Protein AF-A0A2E6XVX1-F1 (afdb_monomer_lite)

Secondary structure (DSSP, 8-state):
--SHHHHHHHHHHHHHHHHHTT-S-HHHHHHHHHHHHIIIIITT--HHHHHHHHHHHHHHHHHHHHHHHHHHHHHHHHHHHHHHHS--TTS-HHHHHHHHTT--HHHHHHHHHHHHHHHHHHHHHHHHHHHHHHHTTS-HHHHHHHHHHHHHHHHHHHHH-HHHHHHHHHHHHHHHHHHHHHHHHHHHHHHHHH-SS--HHHHHHHHHHHHHHHHHHHHHHHHHHHHHHHHHHHHHHHHHHHHHHHHHHHHHHS-HHHHTT---SSSSS-S---HHHHT-

Sequence (280 aa):
MSCFSKKCFIIFLCMSFAVVANNSNYENIIDQHAEQWTTTYIANAPNHETQTIIDLLLLSYQIVETSCAMIVAKFTIQEEIFKIYTPSFIDSWHENLQINQNDTRKLEQSICAIKDAQHKLQTIYAKFQKLLPFIIKINPQPTQTIISDLKDCLIAWGKEQQIVTEQLFAVQSEFSQVIANIAEIKPLFETITQSPELKHTYLKETASFFAKTYKNIDIVIDHFTKTRIEGVLKIQEFFKEFFKRYYLMIYNTSKNDQIDRLTILATSDQKPPLPGAFFA

Radius of gyration: 26.6 Å; chains: 1; bounding box: 57×53×85 Å

Foldseek 3Di:
DPPVVVVVVVVVVVVLVVVLVPDPALLVLLLVLLLCLCVVEVLPDDLLLLQLVLQVLLLVLLLLLLVLQLVLLVLQLVLVVCCLVCVQPPDDPVSSVCSVVVVCVSVVVSVVSNVVSVVSVVLSVVLVVVSVVSCVVHDCVSVVSLVVSLVSSVVSLVVVVVVLVVLVVVLVVLVVVLVVLVVVLVVLVVCCVPDPDRDPVSVVVSVVSVSVSSVSVSVSSVSVSVSVSVVSVSVSVSSLSSSLSSLVSSCVSPDVVSQQPQQHSSDPVRHDDDSVVSSD

pLDDT: mean 80.31, std 14.63, range [36.94, 95.75]

Structure (mmCIF, N/CA/C/O backbone):
data_AF-A0A2E6XVX1-F1
#
_entry.id   AF-A0A2E6XVX1-F1
#
loop_
_atom_site.group_PDB
_atom_site.id
_atom_site.type_symbol
_atom_site.label_atom_id
_atom_site.label_alt_id
_atom_site.label_comp_id
_atom_site.label_asym_id
_atom_site.label_entity_id
_atom_site.label_seq_id
_atom_site.pdbx_PDB_ins_code
_atom_site.Cartn_x
_atom_site.Cartn_y
_atom_site.Cartn_z
_atom_site.occupancy
_atom_site.B_iso_or_equiv
_atom_site.auth_seq_id
_atom_site.auth_comp_id
_atom_site.auth_asym_id
_atom_site.auth_atom_id
_atom_site.pdbx_PDB_model_num
ATOM 1 N N . MET A 1 1 ? 27.634 33.244 4.904 1.00 41.34 1 MET A N 1
ATOM 2 C CA . MET A 1 1 ? 26.982 32.467 3.820 1.00 41.34 1 MET A CA 1
ATOM 3 C C . MET A 1 1 ? 25.718 31.720 4.304 1.00 41.34 1 MET A C 1
ATOM 5 O O . MET A 1 1 ? 25.569 30.545 4.016 1.00 41.34 1 MET A O 1
ATOM 9 N N . SER A 1 2 ? 24.775 32.351 5.027 1.00 44.56 2 SER A N 1
ATOM 10 C CA . SER A 1 2 ? 23.670 31.598 5.680 1.00 44.56 2 SER A CA 1
ATOM 11 C C . SER A 1 2 ? 22.259 32.197 5.575 1.00 44.56 2 SER A C 1
ATOM 13 O O . SER A 1 2 ? 21.322 31.625 6.124 1.00 44.56 2 SER A O 1
ATOM 15 N N . CYS A 1 3 ? 22.062 33.302 4.849 1.00 38.94 3 CYS A N 1
ATOM 16 C CA . CYS A 1 3 ? 20.728 33.903 4.685 1.00 38.94 3 CYS A CA 1
ATOM 17 C C . CYS A 1 3 ? 20.181 33.788 3.248 1.00 38.94 3 CYS A C 1
ATOM 19 O O . CYS A 1 3 ? 18.969 33.769 3.043 1.00 38.94 3 CYS A O 1
ATOM 21 N N . PHE A 1 4 ? 21.065 33.631 2.254 1.00 36.94 4 PHE A N 1
ATOM 22 C CA . PHE A 1 4 ? 20.679 33.514 0.845 1.00 36.94 4 PHE A CA 1
ATOM 23 C C . PHE A 1 4 ? 20.076 32.133 0.523 1.00 36.94 4 PHE A C 1
ATOM 25 O O . PHE A 1 4 ? 19.066 32.066 -0.165 1.00 36.94 4 PHE A O 1
ATOM 32 N N . SER A 1 5 ? 20.581 31.036 1.114 1.00 49.09 5 SER A N 1
ATOM 33 C CA . SER A 1 5 ? 20.047 29.690 0.827 1.00 49.09 5 SER A CA 1
ATOM 34 C C . SER A 1 5 ? 18.657 29.436 1.423 1.00 49.09 5 SER A C 1
ATOM 36 O O . SER A 1 5 ? 17.851 28.769 0.789 1.00 49.09 5 SER A O 1
ATOM 38 N N . LYS A 1 6 ? 18.323 30.017 2.587 1.00 39.19 6 LYS A N 1
ATOM 39 C CA . LYS A 1 6 ? 16.983 29.882 3.193 1.00 39.19 6 LYS A CA 1
ATOM 40 C C . LYS A 1 6 ? 15.913 30.639 2.409 1.00 39.19 6 LYS A C 1
ATOM 42 O O . LYS A 1 6 ? 14.826 30.112 2.209 1.00 39.19 6 LYS A O 1
ATOM 47 N N . LYS A 1 7 ? 16.223 31.849 1.928 1.00 41.16 7 LYS A N 1
ATOM 48 C CA . LYS A 1 7 ? 15.301 32.616 1.077 1.00 41.16 7 LYS A CA 1
ATOM 49 C C . LYS A 1 7 ? 15.149 31.967 -0.298 1.00 41.16 7 LYS A C 1
ATOM 51 O O . LYS A 1 7 ? 14.023 31.846 -0.755 1.00 41.16 7 LYS A O 1
ATOM 56 N N . CYS A 1 8 ? 16.228 31.460 -0.900 1.00 44.81 8 CYS A N 1
ATOM 57 C CA . CYS A 1 8 ? 16.139 30.671 -2.132 1.00 44.81 8 CYS A CA 1
ATOM 58 C C . CYS A 1 8 ? 15.353 29.368 -1.943 1.00 44.81 8 CYS A C 1
ATOM 60 O O . CYS A 1 8 ? 14.615 29.000 -2.841 1.00 44.81 8 CYS A O 1
ATOM 62 N N . PHE A 1 9 ? 15.448 28.703 -0.787 1.00 43.88 9 PHE A N 1
ATOM 63 C CA . PHE A 1 9 ? 14.673 27.494 -0.487 1.00 43.88 9 PHE A CA 1
ATOM 64 C C . PHE A 1 9 ? 13.183 27.786 -0.279 1.00 43.88 9 PHE A C 1
ATOM 66 O O . PHE A 1 9 ? 12.349 27.049 -0.787 1.00 43.88 9 PHE A O 1
ATOM 73 N N . ILE A 1 10 ? 12.838 28.882 0.407 1.00 49.59 10 ILE A N 1
ATOM 74 C CA . ILE A 1 10 ? 11.444 29.329 0.558 1.00 49.59 10 ILE A CA 1
ATOM 75 C C . ILE A 1 10 ? 10.883 29.791 -0.788 1.00 49.59 10 ILE A C 1
ATOM 77 O O . ILE A 1 10 ? 9.766 29.432 -1.120 1.00 49.59 10 ILE A O 1
ATOM 81 N N . ILE A 1 11 ? 11.655 30.526 -1.592 1.00 47.69 11 ILE A N 1
ATOM 82 C CA . ILE A 1 11 ? 11.249 30.931 -2.944 1.00 47.69 11 ILE A CA 1
ATOM 83 C C . ILE A 1 11 ? 11.115 29.705 -3.856 1.00 47.69 11 ILE A C 1
ATOM 85 O O . ILE A 1 11 ? 10.158 29.640 -4.614 1.00 47.69 11 ILE A O 1
ATOM 89 N N . PHE A 1 12 ? 12.011 28.718 -3.755 1.00 48.06 12 PHE A N 1
ATOM 90 C CA . PHE A 1 12 ? 11.902 27.447 -4.471 1.00 48.06 12 PHE A CA 1
ATOM 91 C C . PHE A 1 12 ? 10.633 26.707 -4.053 1.00 48.06 12 PHE A C 1
ATOM 93 O O . PHE A 1 12 ? 9.822 26.442 -4.923 1.00 48.06 12 PHE A O 1
ATOM 100 N N . LEU A 1 13 ? 10.387 26.503 -2.751 1.00 43.66 13 LEU A N 1
ATOM 101 C CA . LEU A 1 13 ? 9.138 25.933 -2.229 1.00 43.66 13 LEU A CA 1
ATOM 102 C C . LEU A 1 13 ? 7.916 26.704 -2.731 1.00 43.66 13 LEU A C 1
ATOM 104 O O . LEU A 1 13 ? 6.999 26.092 -3.257 1.00 43.66 13 LEU A O 1
ATOM 108 N N . CYS A 1 14 ? 7.896 28.033 -2.619 1.00 44.53 14 CYS A N 1
ATOM 109 C CA . CYS A 1 14 ? 6.791 28.870 -3.083 1.00 44.53 14 CYS A CA 1
ATOM 110 C C . CYS A 1 14 ? 6.590 28.789 -4.604 1.00 44.53 14 CYS A C 1
ATOM 112 O O . CYS A 1 14 ? 5.446 28.789 -5.047 1.00 44.53 14 CYS A O 1
ATOM 114 N N . MET A 1 15 ? 7.658 28.673 -5.400 1.00 40.06 15 MET A N 1
ATOM 115 C CA . MET A 1 15 ? 7.560 28.451 -6.846 1.00 40.06 15 MET A CA 1
ATOM 116 C C . MET A 1 15 ? 7.103 27.023 -7.173 1.00 40.06 15 MET A C 1
ATOM 118 O O . MET A 1 15 ? 6.262 26.864 -8.050 1.00 40.06 15 MET A O 1
ATOM 122 N N . SER A 1 16 ? 7.538 26.002 -6.426 1.00 42.66 16 SER A N 1
ATOM 123 C CA . SER A 1 16 ? 6.994 24.639 -6.514 1.00 42.66 16 SER A CA 1
ATOM 124 C C . SER A 1 16 ? 5.500 24.630 -6.175 1.00 42.66 16 SER A C 1
ATOM 126 O O . SER A 1 16 ? 4.707 24.005 -6.868 1.00 42.66 16 SER A O 1
ATOM 128 N N . PHE A 1 17 ? 5.087 25.379 -5.147 1.00 43.69 17 PHE A N 1
ATOM 129 C CA . PHE A 1 17 ? 3.684 25.535 -4.765 1.00 43.69 17 PHE A CA 1
ATOM 130 C C . PHE A 1 17 ? 2.870 26.290 -5.822 1.00 43.69 17 PHE A C 1
ATOM 132 O O . PHE A 1 17 ? 1.728 25.908 -6.057 1.00 43.69 17 PHE A O 1
ATOM 139 N N . ALA A 1 18 ? 3.441 27.310 -6.471 1.00 43.56 18 ALA A N 1
ATOM 140 C CA . ALA A 1 18 ? 2.775 28.094 -7.511 1.00 43.56 18 ALA A CA 1
ATOM 141 C C . ALA A 1 18 ? 2.636 27.334 -8.842 1.00 43.56 18 ALA A C 1
ATOM 143 O O . ALA A 1 18 ? 1.610 27.460 -9.502 1.00 43.56 18 ALA A O 1
ATOM 144 N N . VAL A 1 19 ? 3.622 26.509 -9.214 1.00 45.16 19 VAL A N 1
ATOM 145 C CA . VAL A 1 19 ? 3.542 25.640 -10.404 1.00 45.16 19 VAL A CA 1
ATOM 146 C C . VAL A 1 19 ? 2.533 24.506 -10.183 1.00 45.16 19 VAL A C 1
ATOM 148 O O . VAL A 1 19 ? 1.740 24.212 -11.072 1.00 45.16 19 VAL A O 1
ATOM 151 N N . VAL A 1 20 ? 2.478 23.934 -8.973 1.00 47.31 20 VAL A N 1
ATOM 152 C CA . VAL A 1 20 ? 1.501 22.885 -8.615 1.00 47.31 20 VAL A CA 1
ATOM 153 C C . VAL A 1 20 ? 0.076 23.439 -8.454 1.00 47.31 20 VAL A C 1
ATOM 155 O O . VAL A 1 20 ? -0.883 22.700 -8.634 1.00 47.31 20 VAL A O 1
ATOM 158 N N . ALA A 1 21 ? -0.100 24.732 -8.160 1.00 45.62 21 ALA A N 1
ATOM 159 C CA . ALA A 1 21 ? -1.423 25.351 -8.004 1.00 45.62 21 ALA A CA 1
ATOM 160 C C . ALA A 1 21 ? -2.232 25.469 -9.313 1.00 45.62 21 ALA A C 1
ATOM 162 O O . ALA A 1 21 ? -3.416 25.789 -9.255 1.00 45.62 21 ALA A O 1
ATOM 163 N N . ASN A 1 22 ? -1.615 25.214 -10.474 1.00 46.75 22 ASN A N 1
ATOM 164 C CA . ASN A 1 22 ? -2.260 25.341 -11.784 1.00 46.75 22 ASN A CA 1
ATOM 165 C C . ASN A 1 22 ? -2.670 24.003 -12.428 1.00 46.75 22 ASN A C 1
ATOM 167 O O . ASN A 1 22 ? -3.235 24.017 -13.519 1.00 46.75 22 ASN A O 1
ATOM 171 N N . ASN A 1 23 ? -2.421 22.866 -11.769 1.00 48.72 23 ASN A N 1
ATOM 172 C CA . ASN A 1 23 ? -2.832 21.544 -12.245 1.00 48.72 23 ASN A CA 1
ATOM 173 C C . ASN A 1 23 ? -3.908 20.978 -11.309 1.00 48.72 23 ASN A C 1
ATOM 175 O O . ASN A 1 23 ? -3.676 20.817 -10.117 1.00 48.72 23 ASN A O 1
ATOM 179 N N . SER A 1 24 ? -5.098 20.706 -11.846 1.00 56.47 24 SER A N 1
ATOM 180 C CA . SER A 1 24 ? -6.298 20.353 -11.072 1.00 56.47 24 SER A CA 1
ATOM 181 C C . SER A 1 24 ? -6.493 18.853 -10.800 1.00 56.47 24 SER A C 1
ATOM 183 O O . SER A 1 24 ? -7.534 18.478 -10.274 1.00 56.47 24 SER A O 1
ATOM 185 N N . ASN A 1 25 ? -5.535 17.995 -11.164 1.00 74.19 25 ASN A N 1
ATOM 186 C CA . ASN A 1 25 ? -5.563 16.561 -10.853 1.00 74.19 25 ASN A CA 1
ATOM 187 C C . ASN A 1 25 ? -4.126 16.010 -10.839 1.00 74.19 25 ASN A C 1
ATOM 189 O O . ASN A 1 25 ? -3.400 16.174 -11.829 1.00 74.19 25 ASN A O 1
ATOM 193 N N . TYR A 1 26 ? -3.721 15.341 -9.753 1.00 80.38 26 TYR A N 1
ATOM 194 C CA . TYR A 1 26 ? -2.416 14.673 -9.641 1.00 80.38 26 TYR A CA 1
ATOM 195 C C . TYR A 1 26 ? -2.140 13.688 -10.791 1.00 80.38 26 TYR A C 1
ATOM 197 O O . TYR A 1 26 ? -0.992 13.542 -11.201 1.00 80.38 26 TYR A O 1
ATOM 205 N N . GLU A 1 27 ? -3.167 13.063 -11.368 1.00 83.31 27 GLU A N 1
ATOM 206 C CA . GLU A 1 27 ? -3.036 12.167 -12.522 1.00 83.31 27 GLU A CA 1
ATOM 207 C C . GLU A 1 27 ? -2.497 12.880 -13.767 1.00 83.31 27 GLU A C 1
ATOM 209 O O . GLU A 1 27 ? -1.629 12.346 -14.456 1.00 83.31 27 GLU A O 1
ATOM 214 N N . ASN A 1 28 ? -2.949 14.112 -14.023 1.00 83.44 28 ASN A N 1
ATOM 215 C CA . ASN A 1 28 ? -2.457 14.915 -15.145 1.00 83.44 28 ASN A CA 1
ATOM 216 C C . ASN A 1 28 ? -0.985 15.302 -14.943 1.00 83.44 28 ASN A C 1
ATOM 218 O O . ASN A 1 28 ? -0.229 15.393 -15.908 1.00 83.44 28 ASN A O 1
ATOM 222 N N . ILE A 1 29 ? -0.576 15.522 -13.689 1.00 83.50 29 ILE A N 1
ATOM 223 C CA . ILE A 1 29 ? 0.825 15.790 -13.337 1.00 83.50 29 ILE A CA 1
ATOM 224 C C . ILE A 1 29 ? 1.669 14.543 -13.610 1.00 83.50 29 ILE A C 1
ATOM 226 O O . ILE A 1 29 ? 2.724 14.651 -14.234 1.00 83.50 29 ILE A O 1
ATOM 230 N N . ILE A 1 30 ? 1.182 13.366 -13.199 1.00 88.06 30 ILE A N 1
ATOM 231 C CA . ILE A 1 30 ? 1.859 12.093 -13.462 1.00 88.06 30 ILE A CA 1
ATOM 232 C C . ILE A 1 30 ? 2.029 11.883 -14.968 1.00 88.06 30 ILE A C 1
ATOM 234 O O . ILE A 1 30 ? 3.132 11.552 -15.390 1.00 88.06 30 ILE A O 1
ATOM 238 N N . ASP A 1 31 ? 0.990 12.102 -15.780 1.00 88.31 31 ASP A N 1
ATOM 239 C CA . ASP A 1 31 ? 1.084 11.931 -17.238 1.00 88.31 31 ASP A CA 1
ATOM 240 C C . ASP A 1 31 ? 2.126 12.853 -17.865 1.00 88.31 31 ASP A C 1
ATOM 242 O O . ASP A 1 31 ? 2.986 12.389 -18.612 1.00 88.31 31 ASP A O 1
ATOM 246 N N . GLN A 1 32 ? 2.083 14.146 -17.529 1.00 87.19 32 GLN A N 1
ATOM 247 C CA . GLN A 1 32 ? 3.028 15.131 -18.058 1.00 87.19 32 GLN A CA 1
ATOM 248 C C . GLN A 1 32 ? 4.469 14.780 -17.682 1.00 87.19 32 GLN A C 1
ATOM 250 O O . GLN A 1 32 ? 5.359 14.818 -18.534 1.00 87.19 32 GLN A O 1
ATOM 255 N N . HIS A 1 33 ? 4.707 14.421 -16.418 1.00 90.19 33 HIS A N 1
ATOM 256 C CA . HIS A 1 33 ? 6.039 14.046 -15.952 1.00 90.19 33 HIS A CA 1
ATOM 257 C C . HIS A 1 33 ? 6.504 12.730 -16.584 1.00 90.19 33 HIS A C 1
ATOM 259 O O . HIS A 1 33 ? 7.634 12.653 -17.061 1.00 90.19 33 HIS A O 1
ATOM 265 N N . ALA A 1 34 ? 5.637 11.717 -16.663 1.00 89.88 34 ALA A N 1
ATOM 266 C CA . ALA A 1 34 ? 5.965 10.427 -17.262 1.00 89.88 34 ALA A CA 1
ATOM 267 C C . ALA A 1 34 ? 6.288 10.557 -18.760 1.00 89.88 34 ALA A C 1
ATOM 269 O O . ALA A 1 34 ? 7.254 9.950 -19.232 1.00 89.88 34 ALA A O 1
ATOM 270 N N . GLU A 1 35 ? 5.535 11.367 -19.507 1.00 88.88 35 GLU A N 1
ATOM 271 C CA . GLU A 1 35 ? 5.787 11.635 -20.928 1.00 88.88 35 GLU A CA 1
ATOM 272 C C . GLU A 1 35 ? 7.122 12.365 -21.132 1.00 88.88 35 GLU A C 1
ATOM 274 O O . GLU A 1 35 ? 7.972 11.917 -21.911 1.00 88.88 35 GLU A O 1
ATOM 279 N N . GLN A 1 36 ? 7.355 13.455 -20.396 1.00 88.56 36 GLN A N 1
ATOM 280 C CA . GLN A 1 36 ? 8.608 14.214 -20.465 1.00 88.56 36 GLN A CA 1
ATOM 281 C C . GLN A 1 36 ? 9.811 13.355 -20.076 1.00 88.56 36 GLN A C 1
ATOM 283 O O . GLN A 1 36 ? 10.840 13.364 -20.754 1.00 88.56 36 GLN A O 1
ATOM 288 N N . TRP A 1 37 ? 9.685 12.580 -19.004 1.00 91.38 37 TRP A N 1
ATOM 289 C CA . TRP A 1 37 ? 10.733 11.688 -18.535 1.00 91.38 37 TRP A CA 1
ATOM 290 C C . TRP A 1 37 ? 11.055 10.603 -19.572 1.00 91.38 37 TRP A C 1
ATOM 292 O O . TRP A 1 37 ? 12.225 10.371 -19.889 1.00 91.38 37 TRP A O 1
ATOM 302 N N . THR A 1 38 ? 10.029 9.987 -20.165 1.00 88.38 38 THR A N 1
ATOM 303 C CA . THR A 1 38 ? 10.202 8.920 -21.161 1.00 88.38 38 THR A CA 1
ATOM 304 C C . THR A 1 38 ? 10.837 9.452 -22.445 1.00 88.38 38 THR A C 1
ATOM 306 O O . THR A 1 38 ? 11.785 8.858 -22.959 1.00 88.38 38 THR A O 1
ATOM 309 N N . THR A 1 39 ? 10.375 10.599 -22.944 1.00 86.44 39 THR A N 1
ATOM 310 C CA . THR A 1 39 ? 10.930 11.243 -24.148 1.00 86.44 39 THR A CA 1
ATOM 311 C C . THR A 1 39 ? 12.364 11.731 -23.944 1.00 86.44 39 THR A C 1
ATOM 313 O O . THR A 1 39 ? 13.195 11.589 -24.841 1.00 86.44 39 THR A O 1
ATOM 316 N N . THR A 1 40 ? 12.679 12.258 -22.759 1.00 86.31 40 THR A N 1
ATOM 317 C CA . THR A 1 40 ? 14.008 12.806 -22.446 1.00 86.31 40 THR A CA 1
ATOM 318 C C . THR A 1 40 ? 15.042 11.709 -22.207 1.00 86.31 40 THR A C 1
ATOM 320 O O . THR A 1 40 ? 16.177 11.825 -22.670 1.00 86.31 40 THR A O 1
ATOM 323 N N . TYR A 1 41 ? 14.669 10.650 -21.484 1.00 85.00 41 TYR A N 1
ATOM 324 C CA . TYR A 1 41 ? 15.629 9.660 -20.994 1.00 85.00 41 TYR A CA 1
ATOM 325 C C . TYR A 1 41 ? 15.486 8.293 -21.653 1.00 85.00 41 TYR A C 1
ATOM 327 O O . TYR A 1 41 ? 16.487 7.715 -22.063 1.00 85.00 41 TYR A O 1
ATOM 335 N N . ILE A 1 42 ? 14.266 7.774 -21.781 1.00 86.44 42 ILE A N 1
ATOM 336 C CA . ILE A 1 42 ? 14.045 6.381 -22.191 1.00 86.44 42 ILE A CA 1
ATOM 337 C C . ILE A 1 42 ? 14.094 6.200 -23.704 1.00 86.44 42 ILE A C 1
ATOM 339 O O . ILE A 1 42 ? 14.656 5.213 -24.171 1.00 86.44 42 ILE A O 1
ATOM 343 N N . ALA A 1 43 ? 13.582 7.158 -24.481 1.00 83.69 43 ALA A N 1
ATOM 344 C CA . ALA A 1 43 ? 13.528 7.060 -25.942 1.00 83.69 43 ALA A CA 1
ATOM 345 C C . ALA A 1 43 ? 14.903 6.822 -26.600 1.00 83.69 43 ALA A C 1
ATOM 347 O O . ALA A 1 43 ? 14.977 6.247 -27.684 1.00 83.69 43 ALA A O 1
ATOM 348 N N . ASN A 1 44 ? 15.986 7.239 -25.935 1.00 81.75 44 ASN A N 1
ATOM 349 C CA . ASN A 1 44 ? 17.363 7.082 -26.405 1.00 81.75 44 ASN A CA 1
ATOM 350 C C . ASN A 1 44 ? 18.213 6.166 -25.505 1.00 81.75 44 ASN A C 1
ATOM 352 O O . ASN A 1 44 ? 19.414 6.023 -25.745 1.00 81.75 44 ASN A O 1
ATOM 356 N N . ALA A 1 45 ? 17.624 5.567 -24.465 1.00 84.25 45 ALA A N 1
ATOM 357 C CA . ALA A 1 45 ? 18.350 4.711 -23.539 1.00 84.25 45 ALA A CA 1
ATOM 358 C C . ALA A 1 45 ? 18.729 3.376 -24.207 1.00 84.25 45 ALA A C 1
ATOM 360 O O . ALA A 1 45 ? 17.919 2.776 -24.921 1.00 84.25 45 ALA A O 1
ATOM 361 N N . PRO A 1 46 ? 19.944 2.854 -23.966 1.00 86.75 46 PRO A N 1
ATOM 362 C CA . PRO A 1 46 ? 20.290 1.493 -24.349 1.00 86.75 46 PRO A CA 1
ATOM 363 C C . PRO A 1 46 ? 19.360 0.467 -23.686 1.00 86.75 46 PRO A C 1
ATOM 365 O O . PRO A 1 46 ? 18.988 0.620 -22.525 1.00 86.75 46 PRO A O 1
ATOM 368 N N . ASN A 1 47 ? 19.095 -0.657 -24.363 1.00 86.50 47 ASN A N 1
ATOM 369 C CA . ASN A 1 47 ? 18.198 -1.710 -23.859 1.00 86.50 47 ASN A CA 1
ATOM 370 C C . ASN A 1 47 ? 18.509 -2.176 -22.425 1.00 86.50 47 ASN A C 1
ATOM 372 O O . ASN A 1 47 ? 17.591 -2.468 -21.667 1.00 86.50 47 ASN A O 1
ATOM 376 N N . HIS A 1 48 ? 19.788 -2.246 -22.040 1.00 86.94 48 HIS A N 1
ATOM 377 C CA . HIS A 1 48 ? 20.181 -2.672 -20.694 1.00 86.94 48 HIS A CA 1
ATOM 378 C C . HIS A 1 48 ? 19.819 -1.637 -19.613 1.00 86.94 48 HIS A C 1
ATOM 380 O O . HIS A 1 48 ? 19.492 -2.019 -18.487 1.00 86.94 48 HIS A O 1
ATOM 386 N N . GLU A 1 49 ? 19.844 -0.341 -19.941 1.00 88.69 49 GLU A N 1
ATOM 387 C CA . GLU A 1 49 ? 19.392 0.714 -19.033 1.00 88.69 49 GLU A CA 1
ATOM 388 C C . GLU A 1 49 ? 17.871 0.676 -18.905 1.00 88.69 49 GLU A C 1
ATOM 390 O O . GLU A 1 49 ? 17.356 0.615 -17.790 1.00 88.69 49 GLU A O 1
ATOM 395 N N . THR A 1 50 ? 17.157 0.588 -20.032 1.00 88.50 50 THR A N 1
ATOM 396 C CA . THR A 1 50 ? 15.693 0.460 -20.063 1.00 88.50 50 THR A CA 1
ATOM 397 C C . THR A 1 50 ? 15.213 -0.751 -19.263 1.00 88.50 50 THR A C 1
ATOM 399 O O . THR A 1 50 ? 14.302 -0.628 -18.449 1.00 88.50 50 THR A O 1
ATOM 402 N N . GLN A 1 51 ? 15.865 -1.908 -19.416 1.00 90.50 51 GLN A N 1
ATOM 403 C CA . GLN A 1 51 ? 15.577 -3.115 -18.637 1.00 90.50 51 GLN A CA 1
ATOM 404 C C . GLN A 1 51 ? 15.755 -2.883 -17.131 1.00 90.50 51 GLN A C 1
ATOM 406 O O . GLN A 1 51 ? 14.867 -3.210 -16.348 1.00 90.50 51 GLN A O 1
ATOM 411 N N . THR A 1 52 ? 16.882 -2.288 -16.730 1.00 91.31 52 THR A N 1
ATOM 412 C CA . THR A 1 52 ? 17.183 -2.013 -15.316 1.00 91.31 52 THR A CA 1
ATOM 413 C C . THR A 1 52 ? 16.162 -1.049 -14.711 1.00 91.31 52 THR A C 1
ATOM 415 O O . THR A 1 52 ? 15.744 -1.228 -13.568 1.00 91.31 52 THR A O 1
ATOM 418 N N . ILE A 1 53 ? 15.734 -0.043 -15.476 1.00 91.19 53 ILE A N 1
ATOM 419 C CA . ILE A 1 53 ? 14.729 0.937 -15.054 1.00 91.19 53 ILE A CA 1
ATOM 420 C C . ILE A 1 53 ? 13.342 0.294 -14.936 1.00 91.19 53 ILE A C 1
ATOM 422 O O . ILE A 1 53 ? 12.646 0.542 -13.952 1.00 91.19 53 ILE A O 1
ATOM 426 N N . ILE A 1 54 ? 12.952 -0.569 -15.880 1.00 92.25 54 ILE A N 1
ATOM 427 C CA . ILE A 1 54 ? 11.708 -1.346 -15.779 1.00 92.25 54 ILE A CA 1
ATOM 428 C C . ILE A 1 54 ? 11.730 -2.217 -14.521 1.00 92.25 54 ILE A C 1
ATOM 430 O O . ILE A 1 54 ? 10.781 -2.185 -13.740 1.00 92.25 54 ILE A O 1
ATOM 434 N N . ASP A 1 55 ? 12.817 -2.956 -14.293 1.00 93.12 55 ASP A N 1
ATOM 435 C CA . ASP A 1 55 ? 12.965 -3.785 -13.098 1.00 93.12 55 ASP A CA 1
ATOM 436 C C . ASP A 1 55 ? 12.869 -2.958 -11.815 1.00 93.12 55 ASP A C 1
ATOM 438 O O . ASP A 1 55 ? 12.190 -3.356 -10.868 1.00 93.12 55 ASP A O 1
ATOM 442 N N . LEU A 1 56 ? 13.490 -1.777 -11.796 1.00 92.94 56 LEU A N 1
ATOM 443 C CA . LEU A 1 56 ? 13.407 -0.860 -10.668 1.00 92.94 56 LEU A CA 1
ATOM 444 C C . LEU A 1 56 ? 11.967 -0.399 -10.411 1.00 92.94 56 LEU A C 1
ATOM 446 O O . LEU A 1 56 ? 11.528 -0.434 -9.262 1.00 92.94 56 LEU A O 1
ATOM 450 N N . LEU A 1 57 ? 11.229 0.009 -11.447 1.00 93.38 57 LEU A N 1
ATOM 451 C CA . LEU A 1 57 ? 9.838 0.458 -11.324 1.00 93.38 57 LEU A CA 1
ATOM 452 C C . LEU A 1 57 ? 8.929 -0.661 -10.804 1.00 93.38 57 LEU A C 1
ATOM 454 O O . LEU A 1 57 ? 8.223 -0.472 -9.813 1.00 93.38 57 LEU A O 1
ATOM 458 N N . LEU A 1 58 ? 8.978 -1.834 -11.439 1.00 94.81 58 LEU A N 1
ATOM 459 C CA . LEU A 1 58 ? 8.103 -2.958 -11.104 1.00 94.81 58 LEU A CA 1
ATOM 460 C C . LEU A 1 58 ? 8.395 -3.506 -9.702 1.00 94.81 58 LEU A C 1
ATOM 462 O O . LEU A 1 58 ? 7.466 -3.736 -8.927 1.00 94.81 58 LEU A O 1
ATOM 466 N N . LEU A 1 59 ? 9.672 -3.674 -9.340 1.00 94.44 59 LEU A N 1
ATOM 467 C CA . LEU A 1 59 ? 10.035 -4.137 -8.000 1.00 94.44 59 LEU A CA 1
ATOM 468 C C . LEU A 1 59 ? 9.710 -3.087 -6.925 1.00 94.44 59 LEU A C 1
ATOM 470 O O . LEU A 1 59 ? 9.291 -3.458 -5.829 1.00 94.44 59 LEU A O 1
ATOM 474 N N . SER A 1 60 ? 9.866 -1.790 -7.218 1.00 94.00 60 SER A N 1
ATOM 475 C CA . SER A 1 60 ? 9.494 -0.717 -6.280 1.00 94.00 60 SER A CA 1
ATOM 476 C C . SER A 1 60 ? 7.992 -0.708 -6.009 1.00 94.00 60 SER A C 1
ATOM 478 O O . SER A 1 60 ? 7.586 -0.637 -4.849 1.00 94.00 60 SER A O 1
ATOM 480 N N . TYR A 1 61 ? 7.170 -0.866 -7.050 1.00 94.75 61 TYR A N 1
ATOM 481 C CA . TYR A 1 61 ? 5.726 -1.022 -6.887 1.00 94.75 61 TYR A CA 1
ATOM 482 C C . TYR A 1 61 ? 5.375 -2.242 -6.027 1.00 94.75 61 TYR A C 1
ATOM 484 O O . TYR A 1 61 ? 4.628 -2.107 -5.061 1.00 94.75 61 TYR A O 1
ATOM 492 N N . GLN A 1 62 ? 5.970 -3.408 -6.304 1.00 93.69 62 GLN A N 1
ATOM 493 C CA . GLN A 1 62 ? 5.727 -4.628 -5.522 1.00 93.69 62 GLN A CA 1
ATOM 494 C C . GLN A 1 62 ? 6.092 -4.462 -4.036 1.00 93.69 62 GLN A C 1
ATOM 496 O O . GLN A 1 62 ? 5.389 -4.994 -3.172 1.00 93.69 62 GLN A O 1
ATOM 501 N N . ILE A 1 63 ? 7.161 -3.718 -3.712 1.00 94.31 63 ILE A N 1
ATOM 502 C CA . ILE A 1 63 ? 7.491 -3.371 -2.316 1.00 94.31 63 ILE A CA 1
ATOM 503 C C . ILE A 1 63 ? 6.366 -2.552 -1.692 1.00 94.31 63 ILE A C 1
ATOM 505 O O . ILE A 1 63 ? 5.935 -2.865 -0.579 1.00 94.31 63 ILE A O 1
ATOM 509 N N . VAL A 1 64 ? 5.915 -1.502 -2.377 1.00 92.25 64 VAL A N 1
ATOM 510 C CA . VAL A 1 64 ? 4.880 -0.598 -1.865 1.00 92.25 64 VAL A CA 1
ATOM 511 C C . VAL A 1 64 ? 3.569 -1.348 -1.654 1.00 92.25 64 VAL A C 1
ATOM 513 O O . VAL A 1 64 ? 3.027 -1.316 -0.552 1.00 92.25 64 VAL A O 1
ATOM 516 N N . GLU A 1 65 ? 3.110 -2.089 -2.660 1.00 93.31 65 GLU A N 1
ATOM 517 C CA . GLU A 1 65 ? 1.890 -2.895 -2.604 1.00 93.31 65 GLU A CA 1
ATOM 518 C C . GLU A 1 65 ? 1.934 -3.892 -1.435 1.00 93.31 65 GLU A C 1
ATOM 520 O O . GLU A 1 65 ? 1.025 -3.937 -0.600 1.00 93.31 65 GLU A O 1
ATOM 525 N N . THR A 1 66 ? 3.035 -4.641 -1.315 1.00 92.94 66 THR A N 1
ATOM 526 C CA . THR A 1 66 ? 3.198 -5.627 -0.239 1.00 92.94 66 THR A CA 1
ATOM 527 C C . THR A 1 66 ? 3.256 -4.955 1.138 1.00 92.94 66 THR A C 1
ATOM 529 O O . THR A 1 66 ? 2.734 -5.490 2.120 1.00 92.94 66 THR A O 1
ATOM 532 N N . SER A 1 67 ? 3.848 -3.761 1.224 1.00 92.06 67 SER A N 1
ATOM 533 C CA . SER A 1 67 ? 3.904 -2.977 2.462 1.00 92.06 67 SER A CA 1
ATOM 534 C C . SER A 1 67 ? 2.522 -2.468 2.875 1.00 92.06 67 SER A C 1
ATOM 536 O O . SER A 1 67 ? 2.162 -2.593 4.047 1.00 92.06 67 SER A O 1
ATOM 538 N N . CYS A 1 68 ? 1.722 -1.959 1.933 1.00 92.00 68 CYS A N 1
ATOM 539 C CA . CYS A 1 68 ? 0.338 -1.548 2.179 1.00 92.00 68 CYS A 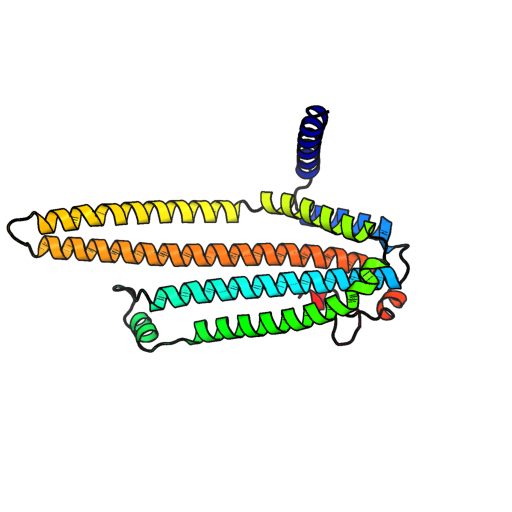CA 1
ATOM 540 C C . CYS A 1 68 ? -0.512 -2.725 2.675 1.00 92.00 68 CYS A C 1
ATOM 542 O O . CYS A 1 68 ? -1.164 -2.605 3.713 1.00 92.00 68 CYS A O 1
ATOM 544 N N . ALA A 1 69 ? -0.430 -3.886 2.015 1.00 91.25 69 ALA A N 1
ATOM 545 C CA . ALA A 1 69 ? -1.146 -5.093 2.433 1.00 91.25 69 ALA A CA 1
ATOM 546 C C . ALA A 1 69 ? -0.789 -5.518 3.871 1.00 91.25 69 ALA A C 1
ATOM 548 O O . ALA A 1 69 ? -1.667 -5.843 4.672 1.00 91.25 69 ALA A O 1
ATOM 549 N N . MET A 1 70 ? 0.497 -5.456 4.232 1.00 91.25 70 MET A N 1
ATOM 550 C CA . MET A 1 70 ? 0.959 -5.766 5.586 1.00 91.25 70 MET A CA 1
ATOM 551 C C . MET A 1 70 ? 0.447 -4.759 6.629 1.00 91.25 70 MET A C 1
ATOM 553 O O . MET A 1 70 ? 0.095 -5.153 7.742 1.00 91.25 70 MET A O 1
ATOM 557 N N . ILE A 1 71 ? 0.390 -3.467 6.290 1.00 90.56 71 ILE A N 1
ATOM 558 C CA . ILE A 1 71 ? -0.152 -2.426 7.176 1.00 90.56 71 ILE A CA 1
ATOM 559 C C . ILE A 1 71 ? -1.651 -2.644 7.412 1.00 90.56 71 ILE A C 1
ATOM 561 O O . ILE A 1 71 ? -2.084 -2.594 8.563 1.00 90.56 71 ILE A O 1
ATOM 565 N N . VAL A 1 72 ? -2.422 -2.933 6.358 1.00 91.19 72 VAL A N 1
ATOM 566 C CA . VAL A 1 72 ? -3.856 -3.245 6.473 1.00 91.19 72 VAL A CA 1
ATOM 567 C C . VAL A 1 72 ? -4.062 -4.450 7.389 1.00 91.19 72 VAL A C 1
ATOM 569 O O . VAL A 1 72 ? -4.794 -4.347 8.371 1.00 91.19 72 VAL A O 1
ATOM 572 N N . ALA A 1 73 ? -3.338 -5.548 7.151 1.00 91.25 73 ALA A N 1
ATOM 573 C CA . ALA A 1 73 ? -3.415 -6.736 7.998 1.00 91.25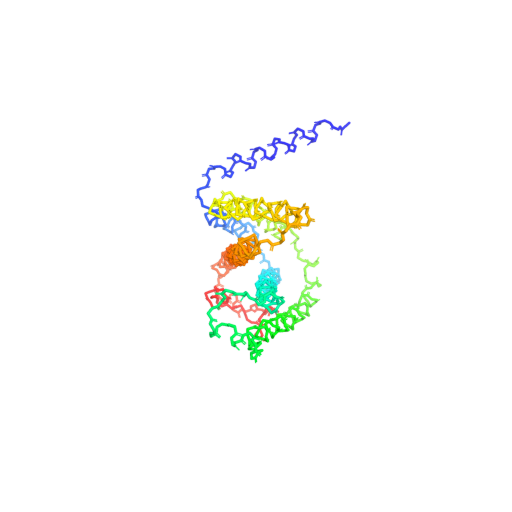 73 ALA A CA 1
ATOM 574 C C . ALA A 1 73 ? -3.053 -6.430 9.463 1.00 91.25 73 ALA A C 1
ATOM 576 O O . ALA A 1 73 ? -3.704 -6.924 10.381 1.00 91.25 73 ALA A O 1
ATOM 577 N N . LYS A 1 74 ? -2.057 -5.569 9.706 1.00 90.31 74 LYS A N 1
ATOM 578 C CA . LYS A 1 74 ? -1.697 -5.131 11.061 1.00 90.31 74 LYS A CA 1
ATOM 579 C C . LYS A 1 74 ? -2.827 -4.354 11.739 1.00 90.31 74 LYS A C 1
ATOM 581 O O . LYS A 1 74 ? -3.049 -4.564 12.929 1.00 90.31 74 LYS A O 1
ATOM 586 N N . PHE A 1 75 ? -3.517 -3.465 11.028 1.00 88.94 75 PHE A N 1
ATOM 587 C CA . PHE A 1 75 ? -4.660 -2.741 11.592 1.00 88.94 75 PHE A CA 1
ATOM 588 C C . PHE A 1 75 ? -5.815 -3.683 11.921 1.00 88.94 75 PHE A C 1
ATOM 590 O O . PHE A 1 75 ? -6.360 -3.583 13.016 1.00 88.94 75 PHE A O 1
ATOM 597 N N . THR A 1 76 ? -6.094 -4.667 11.065 1.00 88.12 76 THR A N 1
ATOM 598 C CA . THR A 1 76 ? -7.090 -5.707 11.360 1.00 88.12 76 THR A CA 1
ATOM 599 C C . THR A 1 76 ? -6.719 -6.522 12.602 1.00 88.12 76 THR A C 1
ATOM 601 O O . THR A 1 76 ? -7.565 -6.746 13.458 1.00 88.12 76 THR A O 1
ATOM 604 N N . ILE A 1 77 ? -5.446 -6.902 12.776 1.00 87.00 77 ILE A N 1
ATOM 605 C CA . ILE A 1 77 ? -4.992 -7.572 14.009 1.00 87.00 77 ILE A CA 1
ATOM 606 C C . ILE A 1 77 ? -5.228 -6.687 15.237 1.00 87.00 77 ILE A C 1
ATOM 608 O O . ILE A 1 77 ? -5.694 -7.180 16.258 1.00 87.00 77 ILE A O 1
ATOM 612 N N . GLN A 1 78 ? -4.894 -5.394 15.161 1.00 83.62 78 GLN A N 1
ATOM 613 C CA . GLN A 1 78 ? -5.089 -4.467 16.280 1.00 83.62 78 GLN A CA 1
ATOM 614 C C . GLN A 1 78 ? -6.567 -4.351 16.674 1.00 83.62 78 GLN A C 1
ATOM 616 O O . GLN A 1 78 ? -6.874 -4.369 17.863 1.00 83.62 78 GLN A O 1
ATOM 621 N N . GLU A 1 79 ? -7.458 -4.279 15.689 1.00 82.75 79 GLU A N 1
ATOM 622 C CA . GLU A 1 79 ? -8.908 -4.229 15.884 1.00 82.75 79 GLU A CA 1
ATOM 623 C C . GLU A 1 79 ? -9.449 -5.509 16.537 1.00 82.75 79 GLU A C 1
ATOM 625 O O . GLU A 1 79 ? -10.173 -5.448 17.528 1.00 82.75 79 GLU A O 1
ATOM 630 N N . GLU A 1 80 ? -9.06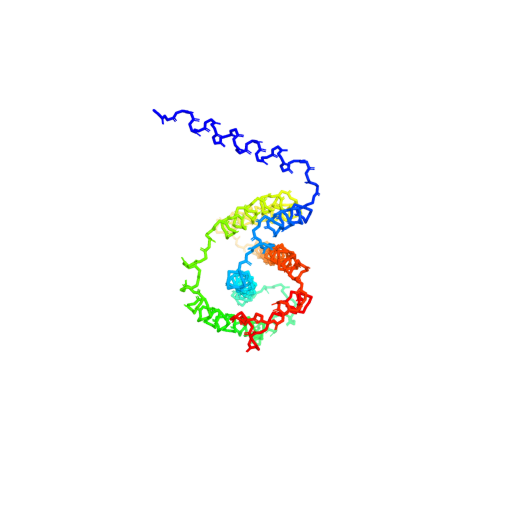8 -6.679 16.021 1.00 79.69 80 GLU A N 1
ATOM 631 C CA . GLU A 1 80 ? -9.549 -7.966 16.537 1.00 79.69 80 GLU A CA 1
ATOM 632 C C . GLU A 1 80 ? -8.982 -8.270 17.932 1.00 79.69 80 GLU A C 1
ATOM 634 O O . GLU A 1 80 ? -9.700 -8.762 18.800 1.00 79.69 80 GLU A O 1
ATOM 639 N N . ILE A 1 81 ? -7.719 -7.911 18.195 1.00 81.94 81 ILE A N 1
ATOM 640 C CA . ILE A 1 81 ? -7.131 -7.991 19.539 1.00 81.94 81 ILE A CA 1
ATOM 641 C C . ILE A 1 81 ? -7.902 -7.106 20.516 1.00 81.94 81 ILE A C 1
ATOM 643 O O . ILE A 1 81 ? -8.170 -7.539 21.637 1.00 81.94 81 ILE A O 1
ATOM 647 N N . PHE A 1 82 ? -8.253 -5.884 20.104 1.00 75.25 82 PHE A N 1
ATOM 648 C CA . PHE A 1 82 ? -9.041 -4.985 20.936 1.00 75.25 82 PHE A CA 1
ATOM 649 C C . PHE A 1 82 ? -10.362 -5.660 21.323 1.00 75.25 82 PHE A C 1
ATOM 651 O O . PHE A 1 82 ? -10.557 -5.903 22.507 1.00 75.25 82 PHE A O 1
ATOM 658 N N . LYS A 1 83 ? -11.156 -6.138 20.354 1.00 73.44 83 LYS A N 1
ATOM 659 C CA . LYS A 1 83 ? -12.423 -6.863 20.603 1.00 73.44 83 LYS A CA 1
ATOM 660 C C . LYS A 1 83 ? -12.297 -8.037 21.586 1.00 73.44 83 LYS A C 1
ATOM 662 O O . LYS A 1 83 ? -13.197 -8.252 22.391 1.00 73.44 83 LYS A O 1
ATOM 667 N N . ILE A 1 84 ? -11.190 -8.786 21.545 1.00 71.69 84 ILE A N 1
ATOM 668 C CA . ILE A 1 84 ? -10.933 -9.901 22.477 1.00 71.69 84 ILE A CA 1
ATOM 669 C C . ILE A 1 84 ? -10.646 -9.396 23.900 1.00 71.69 84 ILE A C 1
ATOM 671 O O . ILE A 1 84 ? -11.160 -9.957 24.867 1.00 71.69 84 ILE A O 1
ATOM 675 N N . TYR A 1 85 ? -9.811 -8.362 24.049 1.00 61.09 85 TYR A N 1
ATOM 676 C CA . TYR A 1 85 ? -9.478 -7.787 25.362 1.00 61.09 85 TYR A CA 1
ATOM 677 C C . TYR A 1 85 ? -10.628 -6.992 25.975 1.00 61.09 85 TYR A C 1
ATOM 679 O O . TYR A 1 85 ? -10.694 -6.847 27.199 1.00 61.09 85 TYR A O 1
ATOM 687 N N . THR A 1 86 ? -11.519 -6.481 25.133 1.00 62.12 86 THR A N 1
ATOM 688 C CA . THR A 1 86 ? -12.652 -5.651 25.512 1.00 62.12 86 THR A CA 1
ATOM 689 C C . THR A 1 86 ? -13.965 -6.280 25.048 1.00 62.12 86 THR A C 1
ATOM 691 O O . THR A 1 86 ? -14.628 -5.695 24.191 1.00 62.12 86 THR A O 1
ATOM 694 N N . PRO A 1 87 ? -14.378 -7.456 25.579 1.00 58.97 87 PRO A N 1
ATOM 695 C CA . PRO A 1 87 ? -15.713 -7.969 25.300 1.00 58.97 87 PRO A CA 1
ATOM 696 C C . PRO A 1 87 ? -16.716 -6.900 25.729 1.00 58.97 87 PRO A C 1
ATOM 698 O O . PRO A 1 87 ? -16.789 -6.545 26.912 1.00 58.97 87 PRO A O 1
ATOM 701 N N . SER A 1 88 ? -17.445 -6.328 24.775 1.00 51.44 88 SER A N 1
ATOM 702 C CA . SER A 1 88 ? -18.380 -5.261 25.090 1.00 51.44 88 SER A CA 1
ATOM 703 C C . SER A 1 88 ? -19.511 -5.836 25.938 1.00 51.44 88 SER A C 1
ATOM 705 O O . SER A 1 88 ? -20.197 -6.796 25.575 1.00 51.44 88 SER A O 1
ATOM 707 N N . PHE A 1 89 ? -19.745 -5.202 27.089 1.00 47.78 89 PHE A N 1
ATOM 708 C CA . PHE A 1 89 ? -20.858 -5.514 27.992 1.00 47.78 89 PHE A CA 1
ATOM 709 C C . PHE A 1 89 ? -22.243 -5.354 27.328 1.00 47.78 89 PHE A C 1
ATOM 711 O O . PHE A 1 89 ? -23.263 -5.604 27.969 1.00 47.78 89 PHE A O 1
ATOM 718 N N . ILE A 1 90 ? -22.293 -4.870 26.082 1.00 48.56 90 ILE A N 1
ATOM 719 C CA . ILE A 1 90 ? -23.486 -4.361 25.400 1.00 48.56 90 ILE A CA 1
ATOM 720 C C . ILE A 1 90 ? -23.665 -5.011 24.018 1.00 48.56 90 ILE A C 1
ATOM 722 O O . ILE A 1 90 ? -24.703 -4.809 23.385 1.00 48.56 90 ILE A O 1
ATOM 726 N N . ASP A 1 91 ? -22.698 -5.805 23.554 1.00 54.06 91 ASP A N 1
ATOM 727 C CA . ASP A 1 91 ? -22.808 -6.521 22.285 1.00 54.06 91 ASP A CA 1
ATOM 728 C C . ASP A 1 91 ? -23.958 -7.522 22.328 1.00 54.06 91 ASP A C 1
ATOM 730 O O . ASP A 1 91 ? -24.296 -8.092 23.378 1.00 54.06 91 ASP A O 1
ATOM 734 N N . SER A 1 92 ? -24.568 -7.743 21.161 1.00 55.09 92 SER A N 1
ATOM 735 C CA . SER A 1 92 ? -25.625 -8.738 21.030 1.00 55.09 92 SER A CA 1
ATOM 736 C C . SER A 1 92 ? -25.122 -10.092 21.541 1.00 55.09 92 SER A C 1
ATOM 738 O O . SER A 1 92 ? -23.946 -10.433 21.410 1.00 55.09 92 SER A O 1
ATOM 740 N N . TRP A 1 93 ? -26.008 -10.901 22.127 1.00 48.28 93 TRP A N 1
ATOM 741 C CA . TRP A 1 93 ? -25.632 -12.205 22.692 1.00 48.28 93 TRP A CA 1
ATOM 742 C C . TRP A 1 93 ? -24.890 -13.100 21.674 1.00 48.28 93 TRP A C 1
ATOM 744 O O . TRP A 1 93 ? -24.087 -13.937 22.063 1.00 48.28 93 TRP A O 1
ATOM 754 N N . HIS A 1 94 ? -25.108 -12.888 20.369 1.00 51.12 94 HIS A N 1
ATOM 755 C CA . HIS A 1 94 ? -24.389 -13.543 19.273 1.00 51.12 94 HIS A CA 1
ATOM 756 C C . HIS A 1 94 ? -22.939 -13.068 19.082 1.00 51.12 94 HIS A C 1
ATOM 758 O O . HIS A 1 94 ? -22.062 -13.913 18.933 1.00 51.12 94 HIS A O 1
ATOM 764 N N . GLU A 1 95 ? -22.663 -11.764 19.101 1.00 58.75 95 GLU A N 1
ATOM 765 C CA . GLU A 1 95 ? -21.291 -11.224 19.009 1.00 58.75 95 GLU A CA 1
ATOM 766 C C . GLU A 1 95 ? -20.474 -11.606 20.244 1.00 58.75 95 GLU A C 1
ATOM 768 O O . GLU A 1 95 ? -19.360 -12.115 20.129 1.00 58.75 95 GLU A O 1
ATOM 773 N N . ASN A 1 96 ? -21.091 -11.499 21.423 1.00 56.78 96 ASN A N 1
ATOM 774 C CA . ASN A 1 96 ? -20.501 -11.980 22.666 1.00 56.78 96 ASN A CA 1
ATOM 775 C C . ASN A 1 96 ? -20.260 -13.497 22.636 1.00 56.78 96 ASN A C 1
ATOM 777 O O . ASN A 1 96 ? -19.241 -13.960 23.139 1.00 56.78 96 ASN A O 1
ATOM 781 N N . LEU A 1 97 ? -21.145 -14.300 22.035 1.00 55.59 97 LEU A N 1
ATOM 782 C CA . LEU A 1 97 ? -20.903 -15.733 21.842 1.00 55.59 97 LEU A CA 1
ATOM 783 C C . LEU A 1 97 ? -19.768 -16.018 20.859 1.00 55.59 97 LEU A C 1
ATOM 785 O O . LEU A 1 97 ? -19.019 -16.948 21.115 1.00 55.59 97 LEU A O 1
ATOM 789 N N . GLN A 1 98 ? -19.622 -15.265 19.767 1.00 56.12 98 GLN A N 1
ATOM 790 C CA . GLN A 1 98 ? -18.520 -15.456 18.813 1.00 56.12 98 GLN A CA 1
ATOM 791 C C . GLN A 1 98 ? -17.161 -15.121 19.442 1.00 56.12 98 GLN A C 1
ATOM 793 O O . GLN A 1 98 ? -16.206 -15.881 19.276 1.00 56.12 98 GLN A O 1
ATOM 798 N N . ILE A 1 99 ? -17.095 -14.045 20.233 1.00 58.19 99 ILE A N 1
ATOM 799 C CA . ILE A 1 99 ? -15.908 -13.681 21.020 1.00 58.19 99 ILE A CA 1
ATOM 800 C C . ILE A 1 99 ? -15.641 -14.744 22.102 1.00 58.19 99 ILE A C 1
ATOM 802 O O . ILE A 1 99 ? -14.523 -15.241 22.210 1.00 58.19 99 ILE A O 1
ATOM 806 N N . ASN A 1 100 ? -16.668 -15.187 22.841 1.00 54.72 100 ASN A N 1
ATOM 807 C CA . ASN A 1 100 ? -16.544 -16.245 23.858 1.00 54.72 100 ASN A CA 1
ATOM 808 C C . ASN A 1 100 ? -16.271 -17.646 23.271 1.00 54.72 100 ASN A C 1
ATOM 810 O O . ASN A 1 100 ? -15.771 -18.520 23.978 1.00 54.72 100 ASN A O 1
ATOM 814 N N . GLN A 1 101 ? -16.584 -17.876 21.992 1.00 59.78 101 GLN A N 1
ATOM 815 C CA . GLN A 1 101 ? -16.222 -19.082 21.237 1.00 59.78 101 GLN A CA 1
ATOM 816 C C . GLN A 1 101 ? -14.813 -18.999 20.635 1.00 59.78 101 GLN A C 1
ATOM 818 O O . GLN A 1 101 ? -14.387 -19.961 19.997 1.00 59.78 101 GLN A O 1
ATOM 823 N N . ASN A 1 102 ? -14.082 -17.898 20.858 1.00 62.09 102 ASN A N 1
ATOM 824 C CA . ASN A 1 102 ? -12.778 -17.636 20.255 1.00 62.09 102 ASN A CA 1
ATOM 825 C C . ASN A 1 102 ? -12.808 -17.790 18.724 1.00 62.09 102 ASN A C 1
ATOM 827 O O . ASN A 1 102 ? -11.967 -18.499 18.170 1.00 62.09 102 ASN A O 1
ATOM 831 N N . ASP A 1 103 ? -13.762 -17.168 18.017 1.00 71.44 103 ASP A N 1
ATOM 832 C CA . ASP A 1 103 ? -13.700 -17.117 16.549 1.00 71.44 103 ASP A CA 1
ATOM 833 C C . ASP A 1 103 ? -12.518 -16.242 16.096 1.00 71.44 103 ASP A C 1
ATOM 835 O O . ASP A 1 103 ? -12.642 -15.051 15.817 1.00 71.44 103 ASP A O 1
ATOM 839 N N . THR A 1 104 ? -11.335 -16.850 16.042 1.00 79.50 104 THR A N 1
ATOM 840 C CA . THR A 1 104 ? -10.061 -16.216 15.698 1.00 79.50 104 THR A CA 1
ATOM 841 C C . THR A 1 104 ? -9.807 -16.178 14.197 1.00 79.50 104 THR A C 1
ATOM 843 O O . THR A 1 104 ? -8.721 -15.780 13.779 1.00 79.50 104 THR A O 1
ATOM 846 N N . ARG A 1 105 ? -10.779 -16.542 13.348 1.00 86.38 105 ARG A N 1
ATOM 847 C CA . ARG A 1 105 ? -10.556 -16.692 11.899 1.00 86.38 105 ARG A CA 1
ATOM 848 C C . ARG A 1 105 ? -10.039 -15.419 11.233 1.00 86.38 105 ARG A C 1
ATOM 850 O O . ARG A 1 105 ? -9.128 -15.501 10.416 1.00 86.38 105 ARG A O 1
ATOM 857 N N . LYS A 1 106 ? -10.579 -14.243 11.579 1.00 84.94 106 LYS A N 1
ATOM 858 C CA . LYS A 1 106 ? -10.086 -12.958 11.042 1.00 84.94 106 LYS A CA 1
ATOM 859 C C . LYS A 1 106 ? -8.645 -12.688 11.466 1.00 84.94 106 LYS A C 1
ATOM 861 O O . LYS A 1 106 ? -7.816 -12.337 10.630 1.00 84.94 106 LYS A O 1
ATOM 866 N N . LEU A 1 107 ? -8.337 -12.915 12.743 1.00 86.56 107 LEU A N 1
ATOM 867 C CA . LEU A 1 107 ? -6.989 -12.784 13.291 1.00 86.56 107 LEU A CA 1
ATOM 868 C C . LEU A 1 107 ? -6.007 -13.736 12.585 1.00 86.56 107 LEU A C 1
ATOM 870 O O . LEU A 1 107 ? -4.934 -13.314 12.156 1.00 86.56 107 LEU A O 1
ATOM 874 N N . GLU A 1 108 ? -6.389 -14.999 12.405 1.00 89.31 108 GLU A N 1
ATOM 875 C CA . GLU A 1 108 ? -5.608 -16.016 11.694 1.00 89.31 108 GLU A CA 1
ATOM 876 C C . GLU A 1 108 ? -5.368 -15.635 10.232 1.00 89.31 108 GLU A C 1
ATOM 878 O O . GLU A 1 108 ? -4.230 -15.691 9.764 1.00 89.31 108 GLU A O 1
ATOM 883 N N . GLN A 1 109 ? -6.407 -15.178 9.528 1.00 93.19 109 GLN A N 1
ATOM 884 C CA . GLN A 1 109 ? -6.303 -14.696 8.150 1.00 93.19 109 GLN A CA 1
ATOM 885 C C . GLN A 1 109 ? -5.346 -13.507 8.037 1.00 93.19 109 GLN A C 1
ATOM 887 O O . GLN A 1 109 ? -4.491 -13.494 7.151 1.00 93.19 109 GLN A O 1
ATOM 892 N N . SER A 1 110 ? -5.431 -12.530 8.944 1.00 92.25 110 SER A N 1
ATOM 893 C CA . SER A 1 110 ? -4.512 -11.388 8.949 1.00 92.25 110 SER A CA 1
ATOM 894 C C . SER A 1 110 ? -3.074 -11.796 9.283 1.00 92.25 110 SER A C 1
ATOM 896 O O . SER A 1 110 ? -2.136 -11.282 8.674 1.00 92.25 110 SER A O 1
ATOM 898 N N . ILE A 1 111 ? -2.870 -12.755 10.191 1.00 92.44 111 ILE A N 1
ATOM 899 C CA . ILE A 1 111 ? -1.539 -13.315 10.477 1.00 92.44 111 ILE A CA 1
ATOM 900 C C . ILE A 1 111 ? -0.977 -14.032 9.243 1.00 92.44 111 ILE A C 1
ATOM 902 O O . ILE A 1 111 ? 0.199 -13.851 8.918 1.00 92.44 111 ILE A O 1
ATOM 906 N N . CYS A 1 112 ? -1.792 -14.822 8.542 1.00 95.00 112 CYS A N 1
ATOM 907 C CA . CYS A 1 112 ? -1.408 -15.446 7.275 1.00 95.00 112 CYS A CA 1
ATOM 908 C C . CYS A 1 112 ? -1.033 -14.393 6.227 1.00 95.00 112 CYS A C 1
ATOM 910 O O . CYS A 1 112 ? 0.047 -14.487 5.652 1.00 95.00 112 CYS A O 1
ATOM 912 N N . ALA A 1 113 ? -1.835 -13.337 6.065 1.00 94.12 113 ALA A N 1
ATOM 913 C CA . ALA A 1 113 ? -1.532 -12.246 5.141 1.00 94.12 113 ALA A CA 1
ATOM 914 C C . ALA A 1 113 ? -0.185 -11.565 5.452 1.00 94.12 113 ALA A C 1
ATOM 916 O O . ALA A 1 113 ? 0.577 -11.265 4.532 1.00 94.12 113 ALA A O 1
ATOM 917 N N . ILE A 1 114 ? 0.157 -11.371 6.733 1.00 92.62 114 ILE A N 1
ATOM 918 C CA . ILE A 1 114 ? 1.478 -10.856 7.133 1.00 92.62 114 ILE A CA 1
ATOM 919 C C . ILE A 1 114 ? 2.592 -11.837 6.761 1.00 92.62 114 ILE A C 1
ATOM 921 O O . ILE A 1 114 ? 3.609 -11.410 6.217 1.00 92.62 114 ILE A O 1
ATOM 925 N N . LYS A 1 115 ? 2.426 -13.136 7.034 1.00 95.00 115 LYS A N 1
ATOM 926 C CA . LYS A 1 115 ? 3.432 -14.157 6.688 1.00 95.00 115 LYS A CA 1
ATOM 927 C C . LYS A 1 115 ? 3.665 -14.224 5.179 1.00 95.00 115 LYS A C 1
ATOM 929 O O . LYS A 1 115 ? 4.814 -14.230 4.736 1.00 95.00 115 LYS A O 1
ATOM 934 N N . ASP A 1 116 ? 2.592 -14.198 4.398 1.00 95.62 116 ASP A N 1
ATOM 935 C CA . ASP A 1 116 ? 2.657 -14.198 2.938 1.00 95.62 116 ASP A CA 1
ATOM 936 C C . ASP A 1 116 ? 3.331 -12.924 2.418 1.00 95.62 116 ASP A C 1
ATOM 938 O O . ASP A 1 116 ? 4.208 -12.993 1.556 1.00 95.62 116 ASP A O 1
ATOM 942 N N . ALA A 1 117 ? 2.992 -11.758 2.979 1.00 93.88 117 ALA A N 1
ATOM 943 C CA . ALA A 1 117 ? 3.636 -10.488 2.646 1.00 93.88 117 ALA A CA 1
ATOM 944 C C . ALA A 1 117 ? 5.137 -10.497 2.983 1.00 93.88 117 ALA A C 1
ATOM 946 O O . ALA A 1 117 ? 5.958 -10.070 2.171 1.00 93.88 117 ALA A O 1
ATOM 947 N N . GLN A 1 118 ? 5.528 -11.038 4.138 1.00 92.56 118 GLN A N 1
ATOM 948 C CA . GLN A 1 118 ? 6.935 -11.194 4.518 1.00 92.56 118 GLN A CA 1
ATOM 949 C C . GLN A 1 118 ? 7.688 -12.099 3.538 1.00 92.56 118 GLN A C 1
ATOM 951 O O . GLN A 1 118 ? 8.790 -11.755 3.106 1.00 92.56 118 GLN A O 1
ATOM 956 N N . HIS A 1 119 ? 7.091 -13.224 3.143 1.00 95.75 119 HIS A N 1
ATOM 957 C CA . HIS A 1 119 ? 7.695 -14.128 2.168 1.00 95.75 119 HIS A CA 1
ATOM 958 C C . HIS A 1 119 ? 7.825 -13.481 0.776 1.00 95.75 119 HIS A C 1
ATOM 960 O O . HIS A 1 119 ? 8.868 -13.592 0.118 1.00 95.75 119 HIS A O 1
ATOM 966 N N . LYS A 1 120 ? 6.805 -12.729 0.345 1.00 94.62 120 LYS A N 1
ATOM 967 C CA . LYS A 1 120 ? 6.858 -11.924 -0.885 1.00 94.62 120 LYS A CA 1
ATOM 968 C C . LYS A 1 120 ? 7.980 -10.885 -0.824 1.00 94.62 120 LYS A C 1
ATOM 970 O O . LYS A 1 120 ? 8.781 -10.824 -1.753 1.00 94.62 120 LYS A O 1
ATOM 975 N N . LEU A 1 121 ? 8.111 -10.137 0.275 1.00 93.38 121 LEU A N 1
ATOM 976 C CA . LEU A 1 121 ? 9.192 -9.158 0.461 1.00 93.38 121 LEU A CA 1
ATOM 977 C C . LEU A 1 121 ? 10.580 -9.799 0.424 1.00 93.38 121 LEU A C 1
ATOM 979 O O . LEU A 1 121 ? 11.483 -9.235 -0.185 1.00 93.38 121 LEU A O 1
ATOM 983 N N . GLN A 1 122 ? 10.758 -10.985 1.012 1.00 95.06 122 GLN A N 1
ATOM 984 C CA . GLN A 1 122 ? 12.020 -11.729 0.908 1.00 95.06 122 GLN A CA 1
ATOM 985 C C . GLN A 1 122 ? 12.351 -12.077 -0.549 1.00 95.06 122 GLN A C 1
ATOM 987 O O . GLN A 1 122 ? 13.488 -11.902 -0.992 1.00 95.06 122 GLN A O 1
ATOM 992 N N . THR A 1 123 ? 11.349 -12.512 -1.315 1.00 94.88 123 THR A N 1
ATOM 993 C CA . THR A 1 123 ? 11.501 -12.813 -2.745 1.00 94.88 123 THR A CA 1
ATOM 994 C C . THR A 1 123 ? 11.850 -11.560 -3.554 1.00 94.88 123 THR A C 1
ATOM 996 O O . THR A 1 123 ? 12.764 -11.588 -4.380 1.00 94.88 123 THR A O 1
ATOM 999 N N . ILE A 1 124 ? 11.163 -10.443 -3.296 1.00 93.56 124 ILE A N 1
ATOM 1000 C CA . ILE A 1 124 ? 11.427 -9.144 -3.930 1.00 93.56 124 ILE A CA 1
ATOM 1001 C C . ILE A 1 124 ? 12.840 -8.658 -3.585 1.00 93.56 124 ILE A C 1
ATOM 1003 O O . ILE A 1 124 ? 13.586 -8.244 -4.470 1.00 93.56 124 ILE A O 1
ATOM 1007 N N . TYR A 1 125 ? 13.252 -8.775 -2.324 1.00 93.31 125 TYR A N 1
ATOM 1008 C CA . TYR A 1 125 ? 14.590 -8.399 -1.875 1.00 93.31 125 TYR A CA 1
ATOM 1009 C C . TYR A 1 125 ? 15.683 -9.218 -2.573 1.00 93.31 125 TYR A C 1
ATOM 1011 O O . TYR A 1 125 ? 16.666 -8.652 -3.051 1.00 93.31 125 TYR A O 1
ATOM 1019 N N . ALA A 1 126 ? 15.490 -10.530 -2.730 1.00 93.38 126 ALA A N 1
ATOM 1020 C CA . ALA A 1 126 ? 16.415 -11.375 -3.485 1.00 93.38 126 ALA A CA 1
ATOM 1021 C C . ALA A 1 126 ? 16.530 -10.947 -4.964 1.00 93.38 126 ALA A C 1
ATOM 1023 O O . ALA A 1 126 ? 17.615 -11.017 -5.547 1.00 93.38 126 ALA A O 1
ATOM 1024 N N . LYS A 1 127 ? 15.438 -10.471 -5.580 1.00 93.38 127 LYS A N 1
ATOM 1025 C CA . LYS A 1 127 ? 15.466 -9.886 -6.933 1.00 93.38 127 LYS A CA 1
ATOM 1026 C C . LYS A 1 127 ? 16.200 -8.542 -6.954 1.00 93.38 127 LYS A C 1
ATOM 1028 O O . LYS A 1 127 ? 17.058 -8.341 -7.810 1.00 93.38 127 LYS A O 1
ATOM 1033 N N . PHE A 1 128 ? 15.956 -7.671 -5.977 1.00 91.00 128 PHE A N 1
ATOM 1034 C CA . PHE A 1 128 ? 16.678 -6.402 -5.828 1.00 91.00 128 PHE A CA 1
ATOM 1035 C C . PHE A 1 128 ? 18.186 -6.591 -5.660 1.00 91.00 128 PHE A C 1
ATOM 1037 O O . PHE A 1 128 ? 18.966 -5.866 -6.274 1.00 91.00 128 PHE A O 1
ATOM 1044 N N . GLN A 1 129 ? 18.617 -7.586 -4.882 1.00 91.94 129 GLN A N 1
ATOM 1045 C CA . GLN A 1 129 ? 20.039 -7.908 -4.732 1.00 91.94 129 GLN A CA 1
ATOM 1046 C C . GLN A 1 129 ? 20.694 -8.271 -6.070 1.00 91.94 129 GLN A C 1
ATOM 1048 O O . GLN A 1 129 ? 21.833 -7.883 -6.320 1.00 91.94 129 GLN A O 1
ATOM 1053 N N . LYS A 1 130 ? 19.970 -8.973 -6.952 1.00 93.00 130 LYS A N 1
ATOM 1054 C CA . LYS A 1 130 ? 20.434 -9.278 -8.314 1.00 93.00 130 LYS A CA 1
ATOM 1055 C C . LYS A 1 130 ? 20.441 -8.045 -9.216 1.00 93.00 130 LYS A C 1
ATOM 1057 O O . LYS A 1 130 ? 21.293 -7.960 -10.093 1.00 93.00 130 LYS A O 1
ATOM 1062 N N . LEU A 1 131 ? 19.522 -7.105 -8.998 1.00 91.19 131 LEU A N 1
ATOM 1063 C CA . LEU A 1 131 ? 19.420 -5.859 -9.757 1.00 91.19 131 LEU A CA 1
ATOM 1064 C C . LEU A 1 131 ? 20.509 -4.837 -9.371 1.00 91.19 131 LEU A C 1
ATOM 1066 O O . LEU A 1 131 ? 20.966 -4.066 -10.213 1.00 91.19 131 LEU A O 1
ATOM 1070 N N . LEU A 1 132 ? 20.959 -4.842 -8.111 1.00 87.06 132 LEU A N 1
ATOM 1071 C CA . LEU A 1 132 ? 21.872 -3.841 -7.545 1.00 87.06 132 LEU A CA 1
ATOM 1072 C C . LEU A 1 132 ? 23.142 -3.572 -8.385 1.00 87.06 132 LEU A C 1
ATOM 1074 O O . LEU A 1 132 ? 23.453 -2.400 -8.608 1.00 87.06 132 LEU A O 1
ATOM 1078 N N . PRO A 1 133 ? 23.863 -4.585 -8.915 1.00 90.25 133 PRO A N 1
ATOM 1079 C CA . PRO A 1 133 ? 25.043 -4.350 -9.749 1.00 90.25 133 PRO A CA 1
ATOM 1080 C C . PRO A 1 133 ? 24.742 -3.634 -11.072 1.00 90.25 133 PRO A C 1
ATOM 1082 O O . PRO A 1 133 ? 25.653 -3.054 -11.662 1.00 90.25 133 PRO A O 1
ATOM 1085 N N . PHE A 1 134 ? 23.499 -3.698 -11.557 1.00 89.81 134 PHE A N 1
ATOM 1086 C CA . PHE A 1 134 ? 23.057 -3.013 -12.770 1.00 89.81 134 PHE A CA 1
ATOM 1087 C C . PHE A 1 134 ? 22.655 -1.568 -12.472 1.00 89.81 134 PHE A C 1
ATOM 1089 O O . PHE A 1 134 ? 23.045 -0.677 -13.219 1.00 89.81 134 PHE A O 1
ATOM 1096 N N . ILE A 1 135 ? 21.999 -1.309 -11.333 1.00 86.19 135 ILE A N 1
ATOM 1097 C CA . ILE A 1 135 ? 21.631 0.053 -10.895 1.00 86.19 135 ILE A CA 1
ATOM 1098 C C . ILE A 1 135 ? 22.859 0.968 -10.806 1.00 86.19 135 ILE A C 1
ATOM 1100 O O . ILE A 1 135 ? 22.797 2.129 -11.187 1.00 86.19 135 ILE A O 1
ATOM 1104 N N . ILE A 1 136 ? 23.994 0.446 -10.336 1.00 86.12 136 ILE A N 1
ATOM 1105 C CA . ILE A 1 136 ? 25.236 1.228 -10.198 1.00 86.12 136 ILE A CA 1
ATOM 1106 C C . ILE A 1 136 ? 25.832 1.608 -11.569 1.00 86.12 136 ILE A C 1
ATOM 1108 O O . ILE A 1 136 ? 26.634 2.535 -11.658 1.00 86.12 136 ILE A O 1
ATOM 1112 N N . LYS A 1 137 ? 25.466 0.887 -12.635 1.00 86.19 137 LYS A N 1
ATOM 1113 C CA . LYS A 1 137 ? 26.029 1.054 -13.983 1.00 86.19 137 LYS A CA 1
ATOM 1114 C C . LYS A 1 137 ? 25.181 1.928 -14.900 1.00 86.19 137 LYS A C 1
ATOM 1116 O O . LYS A 1 137 ? 25.709 2.379 -15.910 1.00 86.19 137 LYS A O 1
ATOM 1121 N N . ILE A 1 138 ? 23.905 2.131 -14.582 1.00 86.88 138 ILE A N 1
ATOM 1122 C CA . ILE A 1 138 ? 23.027 2.986 -15.384 1.00 86.88 138 ILE A CA 1
ATOM 1123 C C . ILE A 1 138 ? 23.234 4.457 -15.030 1.00 86.88 138 ILE A C 1
ATOM 1125 O O . ILE A 1 138 ? 23.669 4.795 -13.925 1.00 86.88 138 ILE A O 1
ATOM 1129 N N . ASN A 1 139 ? 22.874 5.346 -15.955 1.00 86.50 139 ASN A N 1
ATOM 1130 C CA . ASN A 1 139 ? 22.765 6.767 -15.650 1.00 86.50 139 ASN A CA 1
ATOM 1131 C C . ASN A 1 139 ? 21.831 6.971 -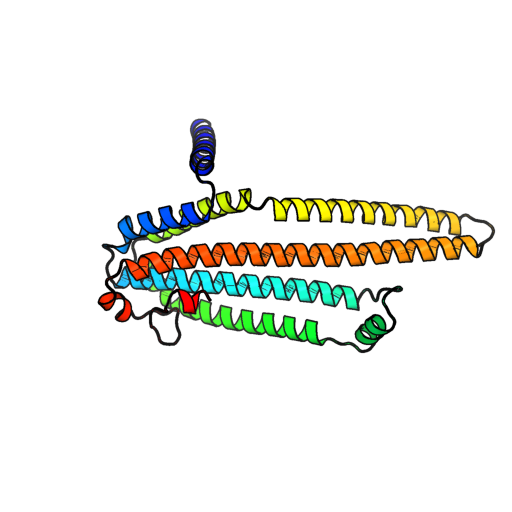14.433 1.00 86.50 139 ASN A C 1
ATOM 1133 O O . ASN A 1 139 ? 20.698 6.490 -14.460 1.00 86.50 139 ASN A O 1
ATOM 1137 N N . PRO A 1 140 ? 22.258 7.666 -13.359 1.00 86.62 140 PRO A N 1
ATOM 1138 C CA . PRO A 1 140 ? 21.409 7.887 -12.190 1.00 86.62 140 PRO A CA 1
ATOM 1139 C C . PRO A 1 140 ? 20.297 8.915 -12.439 1.00 86.62 140 PRO A C 1
ATOM 1141 O O . PRO A 1 140 ? 19.312 8.928 -11.700 1.00 86.62 140 PRO A O 1
ATOM 1144 N N . GLN A 1 141 ? 20.442 9.773 -13.455 1.00 87.62 141 GLN A N 1
ATOM 1145 C CA . GLN A 1 141 ? 19.538 10.894 -13.709 1.00 87.62 141 GLN A CA 1
ATOM 1146 C C . GLN A 1 141 ? 18.069 10.466 -13.897 1.00 87.62 141 GLN A C 1
ATOM 1148 O O . GLN A 1 141 ? 17.222 11.029 -13.206 1.00 87.62 141 GLN A O 1
ATOM 1153 N N . PRO A 1 142 ? 17.728 9.458 -14.729 1.00 85.38 142 PRO A N 1
ATOM 1154 C CA . PRO A 1 142 ? 16.342 9.025 -14.907 1.00 85.38 142 PRO A CA 1
ATOM 1155 C C . PRO A 1 142 ? 15.709 8.568 -13.588 1.00 85.38 142 PRO A C 1
ATOM 1157 O O . PRO A 1 142 ? 14.574 8.930 -13.287 1.00 85.38 142 PRO A O 1
ATOM 1160 N N . THR A 1 143 ? 16.456 7.824 -12.771 1.00 84.62 143 THR A N 1
ATOM 1161 C CA . THR A 1 143 ? 15.994 7.339 -11.466 1.00 84.62 143 THR A CA 1
ATOM 1162 C C . THR A 1 143 ? 15.799 8.481 -10.467 1.00 84.62 143 THR A C 1
ATOM 1164 O O . THR A 1 143 ? 14.813 8.498 -9.733 1.00 84.62 143 THR A O 1
ATOM 1167 N N . GLN A 1 144 ? 16.708 9.460 -10.439 1.00 87.50 144 GLN A N 1
ATOM 1168 C CA . GLN A 1 144 ? 16.578 10.642 -9.580 1.00 87.50 144 GLN A CA 1
ATOM 1169 C C . GLN A 1 144 ? 15.379 11.509 -9.973 1.00 87.50 144 GLN A C 1
ATOM 1171 O O . GLN A 1 144 ? 14.675 12.000 -9.088 1.00 87.50 144 GLN A O 1
ATOM 1176 N N . THR A 1 145 ? 15.117 11.659 -11.274 1.00 87.88 145 THR A N 1
ATOM 1177 C CA . THR A 1 145 ? 13.938 12.375 -11.769 1.00 87.88 145 THR A CA 1
ATOM 1178 C C . THR A 1 145 ? 12.651 11.679 -11.335 1.00 87.88 145 THR A C 1
ATOM 1180 O O . THR A 1 145 ? 11.831 12.340 -10.712 1.00 87.88 145 THR A O 1
ATOM 1183 N N . ILE A 1 146 ? 12.523 10.351 -11.493 1.00 89.12 146 ILE A N 1
ATOM 1184 C CA . ILE A 1 146 ? 11.350 9.600 -10.989 1.00 89.12 146 ILE A CA 1
ATOM 1185 C C . ILE A 1 146 ? 11.116 9.859 -9.494 1.00 89.12 146 ILE A C 1
ATOM 1187 O O . ILE A 1 146 ? 9.981 10.055 -9.067 1.00 89.12 146 ILE A O 1
ATOM 1191 N N . ILE A 1 147 ? 12.176 9.867 -8.679 1.00 87.88 147 ILE A N 1
ATOM 1192 C CA . ILE A 1 147 ? 12.060 10.122 -7.234 1.00 87.88 147 ILE A CA 1
ATOM 1193 C C . ILE A 1 147 ? 11.576 11.554 -6.963 1.00 87.88 147 ILE A C 1
ATOM 1195 O O . ILE A 1 147 ? 10.748 11.765 -6.072 1.00 87.88 147 ILE A O 1
ATOM 1199 N N . SER A 1 148 ? 12.081 12.541 -7.709 1.00 88.88 148 SER A N 1
ATOM 1200 C CA . SER A 1 148 ? 11.612 13.924 -7.580 1.00 88.88 148 SER A CA 1
ATOM 1201 C C . SER A 1 148 ? 10.154 14.058 -8.004 1.00 88.88 148 SER A C 1
ATOM 1203 O O . SER A 1 148 ? 9.372 14.659 -7.268 1.00 88.88 148 SER A O 1
ATOM 1205 N N . ASP A 1 149 ? 9.784 13.452 -9.129 1.00 90.69 149 ASP A N 1
ATOM 1206 C CA . ASP A 1 149 ? 8.429 13.487 -9.666 1.00 90.69 149 ASP A CA 1
ATOM 1207 C C . ASP A 1 149 ? 7.450 12.816 -8.707 1.00 90.69 149 ASP A C 1
ATOM 1209 O O . ASP A 1 149 ? 6.383 13.363 -8.443 1.00 90.69 149 ASP A O 1
ATOM 1213 N N . LEU A 1 150 ? 7.832 11.679 -8.115 1.00 90.44 150 LEU A N 1
ATOM 1214 C CA . LEU A 1 150 ? 7.046 11.003 -7.087 1.00 90.44 150 LEU A CA 1
ATOM 1215 C C . LEU A 1 150 ? 6.769 11.930 -5.906 1.00 90.44 150 LEU A C 1
ATOM 1217 O O . LEU A 1 150 ? 5.634 12.026 -5.445 1.00 90.44 150 LEU A O 1
ATOM 1221 N N . LYS A 1 151 ? 7.799 12.626 -5.419 1.00 88.81 151 LYS A N 1
ATOM 1222 C CA . LYS A 1 151 ? 7.673 13.585 -4.318 1.00 88.81 151 LYS A CA 1
ATOM 1223 C C . LYS A 1 151 ? 6.724 14.729 -4.694 1.00 88.81 151 LYS A C 1
ATOM 1225 O O . LYS A 1 151 ? 5.867 15.084 -3.888 1.00 88.81 151 LYS A O 1
ATOM 1230 N N . ASP A 1 152 ? 6.850 15.288 -5.895 1.00 86.88 152 ASP A N 1
ATOM 1231 C CA . ASP A 1 152 ? 6.010 16.402 -6.353 1.00 86.88 152 ASP A CA 1
ATOM 1232 C C . ASP A 1 152 ? 4.546 15.962 -6.569 1.00 86.88 152 ASP A C 1
ATOM 1234 O O . ASP A 1 152 ? 3.624 16.629 -6.089 1.00 86.88 152 ASP A O 1
ATOM 1238 N N . CYS A 1 153 ? 4.328 14.791 -7.178 1.00 89.19 153 CYS A N 1
ATOM 1239 C CA . CYS A 1 153 ? 3.005 14.185 -7.352 1.00 89.19 153 CYS A CA 1
ATOM 1240 C C . CYS A 1 153 ? 2.358 13.845 -6.007 1.00 89.19 153 CYS A C 1
ATOM 1242 O O . CYS A 1 153 ? 1.173 14.098 -5.821 1.00 89.19 153 CYS A O 1
ATOM 1244 N N . LEU A 1 154 ? 3.128 13.327 -5.045 1.00 86.69 154 LEU A N 1
ATOM 1245 C CA . LEU A 1 154 ? 2.629 12.998 -3.710 1.00 86.69 154 LEU A CA 1
ATOM 1246 C C . LEU A 1 154 ? 2.197 14.255 -2.941 1.00 86.69 154 LEU A C 1
ATOM 1248 O O . LEU A 1 154 ? 1.190 14.231 -2.236 1.00 86.69 154 LEU A O 1
ATOM 1252 N N . ILE A 1 155 ? 2.926 15.367 -3.089 1.00 84.88 155 ILE A N 1
ATOM 1253 C CA . ILE A 1 155 ? 2.540 16.657 -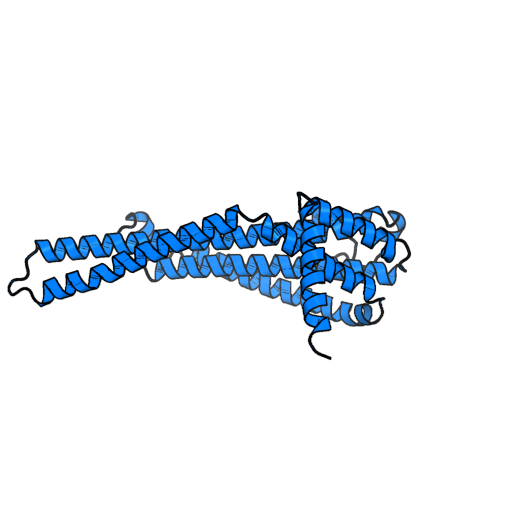2.497 1.00 84.88 155 ILE A CA 1
ATOM 1254 C C . ILE A 1 155 ? 1.244 17.177 -3.128 1.00 84.88 155 ILE A C 1
ATOM 1256 O O . ILE A 1 155 ? 0.393 17.699 -2.407 1.00 84.88 155 ILE A O 1
ATOM 1260 N N . ALA A 1 156 ? 1.091 17.062 -4.449 1.00 83.94 156 ALA A N 1
ATOM 1261 C CA . ALA A 1 156 ? -0.136 17.457 -5.141 1.00 83.94 156 ALA A CA 1
ATOM 1262 C C . ALA A 1 156 ? -1.324 16.589 -4.700 1.00 83.94 156 ALA A C 1
ATOM 1264 O O . ALA A 1 156 ? -2.307 17.116 -4.184 1.00 83.94 156 ALA A O 1
ATOM 1265 N N . TRP A 1 157 ? -1.166 15.266 -4.774 1.00 87.44 157 TRP A N 1
ATOM 1266 C CA . TRP A 1 157 ? -2.147 14.285 -4.312 1.00 87.44 157 TRP A CA 1
ATOM 1267 C C . TRP A 1 157 ? -2.570 14.537 -2.862 1.00 87.44 157 TRP A C 1
ATOM 1269 O O . TRP A 1 157 ? -3.762 14.542 -2.560 1.00 87.44 157 TRP A O 1
ATOM 1279 N N . GLY A 1 158 ? -1.612 14.815 -1.971 1.00 80.50 158 GLY A N 1
ATOM 1280 C CA . GLY A 1 158 ? -1.869 15.080 -0.556 1.00 80.50 158 GLY A CA 1
ATOM 1281 C C . GLY A 1 158 ? -2.767 16.296 -0.306 1.00 80.50 158 GLY A C 1
ATOM 1282 O O . GLY A 1 158 ? -3.538 16.288 0.650 1.00 80.50 158 GLY A O 1
ATOM 1283 N N . LYS A 1 159 ? -2.724 17.319 -1.170 1.00 78.12 159 LYS A N 1
ATOM 1284 C CA . LYS A 1 159 ? -3.625 18.485 -1.079 1.00 78.12 159 LYS A CA 1
ATOM 1285 C C . LYS A 1 159 ? -5.056 18.151 -1.491 1.00 78.12 159 LYS A C 1
ATOM 1287 O O . LYS A 1 159 ? -5.987 18.764 -0.983 1.00 78.12 159 LYS A O 1
ATOM 1292 N N . GLU A 1 160 ? -5.222 17.191 -2.393 1.00 76.12 160 GLU A N 1
ATOM 1293 C CA . GLU A 1 160 ? -6.530 16.741 -2.877 1.00 76.12 160 GLU A CA 1
ATOM 1294 C C . GLU A 1 160 ? -7.218 15.780 -1.884 1.00 76.12 160 GLU A C 1
ATOM 1296 O O . GLU A 1 160 ? -8.413 15.515 -1.999 1.00 76.12 160 GLU A O 1
ATOM 1301 N N . GLN A 1 161 ? -6.515 15.313 -0.840 1.00 77.12 161 GLN A N 1
ATOM 1302 C CA . GLN A 1 161 ? -7.057 14.413 0.191 1.00 77.12 161 GLN A CA 1
ATOM 1303 C C . GLN A 1 161 ? -7.914 15.122 1.258 1.00 77.12 161 GLN A C 1
ATOM 1305 O O . GLN A 1 161 ? -7.847 14.793 2.450 1.00 77.12 161 GLN A O 1
ATOM 1310 N N . GLN A 1 162 ? -8.755 16.077 0.851 1.00 74.44 162 GLN A N 1
ATOM 1311 C CA . GLN A 1 162 ? -9.650 16.799 1.761 1.00 74.44 162 GLN A CA 1
ATOM 1312 C C . GLN A 1 162 ? -10.536 15.833 2.567 1.00 74.44 162 GLN A C 1
ATOM 1314 O O . GLN A 1 162 ? -10.640 15.968 3.782 1.00 74.44 162 GLN A O 1
ATOM 1319 N N . ILE A 1 163 ? -11.064 14.789 1.920 1.00 73.62 163 ILE A N 1
ATOM 1320 C CA . ILE A 1 163 ? -11.922 13.777 2.561 1.00 73.62 163 ILE A CA 1
ATOM 1321 C C . ILE A 1 163 ? -11.195 13.052 3.703 1.00 73.62 163 ILE A C 1
ATOM 1323 O O . ILE A 1 163 ? -11.752 12.886 4.782 1.00 73.62 163 ILE A O 1
ATOM 1327 N N . VAL A 1 164 ? -9.937 12.640 3.500 1.00 71.19 164 VAL A N 1
ATOM 1328 C CA . VAL A 1 164 ? -9.158 11.945 4.547 1.00 71.19 164 VAL A CA 1
ATOM 1329 C C . VAL A 1 164 ? -8.891 12.885 5.720 1.00 71.19 164 VAL A C 1
ATOM 1331 O O . VAL A 1 164 ? -8.956 12.488 6.881 1.00 71.19 164 VAL A O 1
ATOM 1334 N N . THR A 1 165 ? -8.625 14.154 5.420 1.00 74.50 165 THR A N 1
ATOM 1335 C CA . THR A 1 165 ? -8.408 15.187 6.435 1.00 74.50 165 THR A CA 1
ATOM 1336 C C . THR A 1 165 ? -9.671 15.420 7.270 1.00 74.50 165 THR A C 1
ATOM 1338 O O . THR A 1 165 ? -9.598 15.459 8.497 1.00 74.50 165 THR A O 1
ATOM 1341 N N . GLU A 1 166 ? -10.837 15.509 6.630 1.00 78.25 166 GLU A N 1
ATOM 1342 C CA . GLU A 1 166 ? -12.137 15.641 7.300 1.00 78.25 166 GLU A CA 1
ATOM 1343 C C . GLU A 1 166 ? -12.459 14.426 8.183 1.00 78.25 166 GLU A C 1
ATOM 1345 O O . GLU A 1 166 ? -12.863 14.597 9.335 1.00 78.25 166 GLU A O 1
ATOM 1350 N N . GLN A 1 167 ? -12.202 13.208 7.695 1.00 77.88 167 GLN A N 1
ATOM 1351 C CA . GLN A 1 167 ? -12.360 11.977 8.479 1.00 77.88 167 GLN A CA 1
ATOM 1352 C C . GLN A 1 167 ? -11.461 11.972 9.726 1.00 77.88 167 GLN A C 1
ATOM 1354 O O . GLN A 1 167 ? -11.907 11.606 10.814 1.00 77.88 167 GLN A O 1
ATOM 1359 N N . LEU A 1 168 ? -10.207 12.424 9.607 1.00 79.25 168 LEU A N 1
ATOM 1360 C CA . LEU A 1 168 ? -9.293 12.524 10.751 1.00 79.25 168 LEU A CA 1
ATOM 1361 C C . LEU A 1 168 ? -9.768 13.551 11.787 1.00 79.25 168 LEU A C 1
ATOM 1363 O O . LEU A 1 168 ? -9.673 13.287 12.988 1.00 79.25 168 LEU A O 1
ATOM 1367 N N . PHE A 1 169 ? -10.314 14.690 11.350 1.00 81.94 169 PHE A N 1
ATOM 1368 C CA . PHE A 1 169 ? -10.905 15.674 12.261 1.00 81.94 169 PHE A CA 1
ATOM 1369 C C . PHE A 1 169 ? -12.144 15.131 12.982 1.00 81.94 169 PHE A C 1
ATOM 1371 O O . PHE A 1 169 ? -12.298 15.371 14.183 1.00 81.94 169 PHE A O 1
ATOM 1378 N N . ALA A 1 170 ? -12.995 14.372 12.287 1.00 85.31 170 ALA A N 1
ATOM 1379 C CA . ALA A 1 170 ? -14.149 13.715 12.899 1.00 85.31 170 ALA A CA 1
ATOM 1380 C C . ALA A 1 170 ? -13.706 12.746 14.006 1.00 85.31 170 ALA A C 1
ATOM 1382 O O . ALA A 1 170 ? -14.131 12.884 15.154 1.00 85.31 170 ALA A O 1
ATOM 1383 N N . VAL A 1 171 ? -12.754 11.858 13.704 1.00 84.69 171 VAL A N 1
ATOM 1384 C CA . VAL A 1 171 ? -12.196 10.917 14.687 1.00 84.69 171 VAL A CA 1
ATOM 1385 C C . VAL A 1 171 ? -11.545 11.648 15.870 1.00 84.69 171 VAL A C 1
ATOM 1387 O O . VAL A 1 171 ? -11.710 11.250 17.023 1.00 84.69 171 VAL A O 1
ATOM 1390 N N . GLN A 1 172 ? -10.830 12.752 15.633 1.00 85.50 172 GLN A N 1
ATOM 1391 C CA . GLN A 1 172 ? -10.252 13.558 16.715 1.00 85.50 172 GLN A CA 1
ATOM 1392 C C . GLN A 1 172 ? -11.333 14.131 17.648 1.00 85.50 172 GLN A C 1
ATOM 1394 O O . GLN A 1 172 ? -11.166 14.123 18.874 1.00 85.50 172 GLN A O 1
ATOM 1399 N N . SER A 1 173 ? -12.428 14.641 17.081 1.00 89.12 173 SER A N 1
ATOM 1400 C CA . SER A 1 173 ? -13.557 15.167 17.853 1.00 89.12 173 SER A CA 1
ATOM 1401 C C . SER A 1 173 ? -14.210 14.068 18.693 1.00 89.12 173 SER A C 1
ATOM 1403 O O . SER A 1 173 ? -14.447 14.260 19.887 1.00 89.12 173 SER A O 1
ATOM 1405 N N . GLU A 1 174 ? -14.401 12.891 18.106 1.00 88.06 174 GLU A N 1
ATOM 1406 C CA . GLU A 1 174 ? -14.935 11.712 18.779 1.00 88.06 174 GLU A CA 1
ATOM 1407 C C . GLU A 1 174 ? -14.055 11.249 19.952 1.00 88.06 174 GLU A C 1
ATOM 1409 O O . GLU A 1 174 ? -14.558 11.048 21.062 1.00 88.06 174 GLU A O 1
ATOM 1414 N N . PHE A 1 175 ? -12.733 11.161 19.760 1.00 86.50 175 PHE A N 1
ATOM 1415 C CA . PHE A 1 175 ? -11.797 10.853 20.848 1.00 86.50 175 PHE A CA 1
ATOM 1416 C C . PHE A 1 175 ? -11.861 11.893 21.966 1.00 86.50 175 PHE A C 1
ATOM 1418 O O . PHE A 1 175 ? -11.851 11.537 23.144 1.00 86.50 175 PHE A O 1
ATOM 1425 N N . SER A 1 176 ? -11.961 13.174 21.611 1.00 89.25 176 SER A N 1
ATOM 1426 C CA . SER A 1 176 ? -12.070 14.261 22.590 1.00 89.25 176 SER A CA 1
ATOM 1427 C C . SER A 1 176 ? -13.337 14.118 23.439 1.00 89.25 176 SER A C 1
ATOM 1429 O O . SER A 1 176 ? -13.280 14.263 24.661 1.00 89.25 176 SER A O 1
ATOM 1431 N N . GLN A 1 177 ? -14.462 13.753 22.817 1.00 90.06 177 GLN A N 1
ATOM 1432 C CA . GLN A 1 177 ? -15.717 13.497 23.525 1.00 90.06 177 GLN A CA 1
ATOM 1433 C C . GLN A 1 177 ? -15.621 12.277 24.448 1.00 90.06 177 GLN A C 1
ATOM 1435 O O . GLN A 1 177 ? -16.100 12.313 25.580 1.00 90.06 177 GLN A O 1
ATOM 1440 N N . VAL A 1 178 ? -14.996 11.192 23.990 1.00 87.56 178 VAL A N 1
ATOM 1441 C CA . VAL A 1 178 ? -14.786 9.991 24.807 1.00 87.56 178 VAL A CA 1
ATOM 1442 C C . VAL A 1 178 ? -13.897 10.292 26.014 1.00 87.56 178 VAL A C 1
ATOM 1444 O O . VAL A 1 178 ? -14.230 9.885 27.124 1.00 87.56 178 VAL A O 1
ATOM 1447 N N . ILE A 1 179 ? -12.814 11.051 25.831 1.00 87.19 179 ILE A N 1
ATOM 1448 C CA . ILE A 1 179 ? -11.933 11.479 26.928 1.00 87.19 179 ILE A CA 1
ATOM 1449 C C . ILE A 1 179 ? -12.705 12.326 27.945 1.00 87.19 179 ILE A C 1
ATOM 1451 O O . ILE A 1 179 ? -12.555 12.109 29.148 1.00 87.19 179 ILE A O 1
ATOM 1455 N N . ALA A 1 180 ? -13.560 13.244 27.483 1.00 88.00 180 ALA A N 1
ATOM 1456 C CA . ALA A 1 180 ? -14.423 14.029 28.362 1.00 88.00 180 ALA A CA 1
ATOM 1457 C C . ALA A 1 180 ? -15.369 13.127 29.175 1.00 88.00 180 ALA A C 1
ATOM 1459 O O . ALA A 1 180 ? -15.414 13.236 30.398 1.00 88.00 180 ALA A O 1
ATOM 1460 N N . ASN A 1 181 ? -16.030 12.159 28.529 1.00 86.81 181 ASN A N 1
ATOM 1461 C CA . ASN A 1 181 ? -16.893 11.197 29.219 1.00 86.81 181 ASN A CA 1
ATOM 1462 C C . ASN A 1 181 ? -16.109 10.355 30.245 1.00 86.81 181 ASN A C 1
ATOM 1464 O O . ASN A 1 181 ? -16.603 10.093 31.336 1.00 86.81 181 ASN A O 1
ATOM 1468 N N . ILE A 1 182 ? -14.879 9.932 29.929 1.00 85.69 182 ILE A N 1
ATOM 1469 C CA . ILE A 1 182 ? -14.023 9.193 30.872 1.00 85.69 182 ILE A CA 1
ATOM 1470 C C . ILE A 1 182 ? -13.673 10.065 32.083 1.00 85.69 182 ILE A C 1
ATOM 1472 O O . ILE A 1 182 ? -13.680 9.575 33.214 1.00 85.69 182 ILE A O 1
ATOM 1476 N N . ALA A 1 183 ? -13.404 11.356 31.877 1.00 86.75 183 ALA A N 1
ATOM 1477 C CA . ALA A 1 183 ? -13.120 12.284 32.969 1.00 86.75 183 ALA A CA 1
ATOM 1478 C C . ALA A 1 183 ? -14.309 12.427 33.940 1.00 86.75 183 ALA A C 1
ATOM 1480 O O . ALA A 1 183 ? -14.089 12.589 35.140 1.00 86.75 183 ALA A O 1
ATOM 1481 N N . GLU A 1 184 ? -15.546 12.285 33.454 1.00 85.62 184 GLU A N 1
ATOM 1482 C CA . GLU A 1 184 ? -16.770 12.299 34.272 1.00 85.62 184 GLU A CA 1
ATOM 1483 C C . GLU A 1 184 ? -16.970 11.020 35.108 1.00 85.62 184 GLU A C 1
ATOM 1485 O O . GLU A 1 184 ? -17.669 11.050 36.122 1.00 85.62 184 GLU A O 1
ATOM 1490 N N . ILE A 1 185 ? -16.310 9.905 34.764 1.00 83.19 185 ILE A N 1
ATOM 1491 C CA . ILE A 1 185 ? -16.411 8.645 35.525 1.00 83.19 185 ILE A CA 1
ATOM 1492 C C . ILE A 1 185 ? -15.808 8.790 36.929 1.00 83.19 185 ILE A C 1
ATOM 1494 O O . ILE A 1 185 ? -16.350 8.262 37.901 1.00 83.19 185 ILE A O 1
ATOM 1498 N N . LYS A 1 186 ? -14.690 9.509 37.065 1.00 82.81 186 LYS A N 1
ATOM 1499 C CA . LYS A 1 186 ? -13.994 9.659 38.353 1.00 82.81 186 LYS A CA 1
ATOM 1500 C C . LYS A 1 186 ? -14.871 10.352 39.419 1.00 82.81 186 LYS A C 1
ATOM 1502 O O . LYS A 1 186 ? -15.030 9.762 40.488 1.00 82.81 186 LYS A O 1
ATOM 1507 N N . PRO A 1 187 ? -15.504 11.512 39.148 1.00 84.50 187 PRO A N 1
ATOM 1508 C CA . PRO A 1 187 ? -16.459 12.135 40.067 1.00 84.50 187 PRO A CA 1
ATOM 1509 C C . PRO A 1 187 ? -17.625 11.228 40.489 1.00 84.50 187 PRO A C 1
ATOM 1511 O O . PRO A 1 187 ? -18.083 11.310 41.629 1.00 84.50 187 PRO A O 1
ATOM 1514 N N . LEU A 1 188 ? -18.100 10.336 39.607 1.00 83.06 188 LEU A N 1
ATOM 1515 C CA . LEU A 1 188 ? -19.164 9.378 39.939 1.00 83.06 188 LEU A CA 1
ATOM 1516 C C . LEU A 1 188 ? -18.700 8.357 40.991 1.00 83.06 188 LEU A C 1
ATOM 1518 O O . LEU A 1 188 ? -19.427 8.073 41.945 1.00 83.06 188 LEU A O 1
ATOM 1522 N N . PHE A 1 189 ? -17.469 7.853 40.873 1.00 79.31 189 PHE A N 1
ATOM 1523 C CA . PHE A 1 189 ? -16.873 6.983 41.894 1.00 79.31 189 PHE A CA 1
ATOM 1524 C C . PHE A 1 189 ? -16.546 7.732 43.193 1.00 79.31 189 PHE A C 1
ATOM 1526 O O . PHE A 1 189 ? -16.755 7.193 44.282 1.00 79.31 189 PHE A O 1
ATOM 1533 N N . GLU A 1 190 ? -16.079 8.978 43.109 1.00 82.81 190 GLU A N 1
ATOM 1534 C CA . GLU A 1 190 ? -15.869 9.836 44.284 1.00 82.81 190 GLU A CA 1
ATOM 1535 C C . GLU A 1 190 ? -17.186 10.075 45.038 1.00 82.81 190 GLU A C 1
ATOM 1537 O O . GLU A 1 190 ? -17.239 9.925 46.255 1.00 82.81 190 GLU A O 1
ATOM 1542 N N . THR A 1 191 ? -18.282 10.322 44.319 1.00 80.44 191 THR A N 1
ATOM 1543 C CA . THR A 1 191 ? -19.622 10.478 44.909 1.00 80.44 191 THR A CA 1
ATOM 1544 C C . THR A 1 191 ? -20.089 9.201 45.610 1.00 80.44 191 THR A C 1
ATOM 1546 O O . THR A 1 191 ? -20.626 9.267 46.714 1.00 80.44 191 THR A O 1
ATOM 1549 N N . ILE A 1 192 ? -19.856 8.030 45.004 1.00 81.06 192 ILE A N 1
ATOM 1550 C CA . ILE A 1 192 ? -20.174 6.725 45.604 1.00 81.06 192 ILE A CA 1
ATOM 1551 C C . ILE A 1 192 ? -19.376 6.492 46.893 1.00 81.06 192 ILE A C 1
ATOM 1553 O O . ILE A 1 192 ? -19.939 6.049 47.890 1.00 81.06 192 ILE A O 1
ATOM 1557 N N . THR A 1 193 ? -18.075 6.788 46.878 1.00 80.56 193 THR A N 1
ATOM 1558 C CA . THR A 1 193 ? -17.169 6.540 48.015 1.00 80.56 193 THR A CA 1
ATOM 1559 C C . THR A 1 193 ? -17.338 7.531 49.163 1.00 80.56 193 THR A C 1
ATOM 1561 O O . THR A 1 193 ? -17.079 7.177 50.310 1.00 80.56 193 THR A O 1
ATOM 1564 N N . GLN A 1 194 ? -17.784 8.755 48.874 1.00 81.75 194 GLN A N 1
ATOM 1565 C CA . GLN A 1 194 ? -18.034 9.795 49.875 1.00 81.75 194 GLN A CA 1
ATOM 1566 C C . GLN A 1 194 ? -19.468 9.762 50.425 1.00 81.75 194 GLN A C 1
ATOM 1568 O O . GLN A 1 194 ? -19.752 10.423 51.426 1.00 81.75 194 GLN A O 1
ATOM 1573 N N . SER A 1 195 ? -20.381 9.013 49.796 1.00 78.00 195 SER A N 1
ATOM 1574 C CA . SER A 1 195 ? -21.755 8.890 50.282 1.00 78.00 195 SER A CA 1
ATOM 1575 C C . SER A 1 195 ? -21.824 7.988 51.523 1.00 78.00 195 SER A C 1
ATOM 1577 O O . SER A 1 195 ? -21.355 6.851 51.467 1.00 78.00 195 SER A O 1
ATOM 1579 N N . PRO A 1 196 ? -22.454 8.435 52.626 1.00 73.31 196 PRO A N 1
ATOM 1580 C CA . PRO A 1 196 ? -22.588 7.633 53.844 1.00 73.31 196 PRO A CA 1
ATOM 1581 C C . PRO A 1 196 ? -23.524 6.424 53.673 1.00 73.31 196 PRO A C 1
ATOM 1583 O O . PRO A 1 196 ? -23.419 5.460 54.425 1.00 73.31 196 PRO A O 1
ATOM 1586 N N . GLU A 1 197 ? -24.413 6.451 52.672 1.00 77.94 197 GLU A N 1
ATOM 1587 C CA . GLU A 1 197 ? -25.271 5.328 52.290 1.00 77.94 197 GLU A CA 1
ATOM 1588 C C . GLU A 1 197 ? -25.154 5.042 50.789 1.00 77.94 197 GLU A C 1
ATOM 1590 O O . GLU A 1 197 ? -25.433 5.897 49.942 1.00 77.94 197 GLU A O 1
ATOM 1595 N N . LEU A 1 198 ? -24.794 3.804 50.448 1.00 74.69 198 LEU A N 1
ATOM 1596 C CA . LEU A 1 198 ? -24.698 3.349 49.067 1.00 74.69 198 LEU A CA 1
ATOM 1597 C C . LEU A 1 198 ? -26.098 3.081 48.496 1.00 74.69 198 LEU A C 1
ATOM 1599 O O . LEU A 1 198 ? -26.673 2.009 48.688 1.00 74.69 198 LEU A O 1
ATOM 1603 N N . LYS A 1 199 ? -26.663 4.051 47.773 1.00 77.94 199 LYS A N 1
ATOM 1604 C CA . LYS A 1 199 ? -27.964 3.868 47.115 1.00 77.94 199 LYS A CA 1
ATOM 1605 C C . LYS A 1 199 ? -27.815 3.066 45.824 1.00 77.94 199 LYS A C 1
ATOM 1607 O O . LYS A 1 199 ? -26.989 3.385 44.970 1.00 77.94 199 LYS A O 1
ATOM 1612 N N . HIS A 1 200 ? -28.692 2.079 45.637 1.00 75.69 200 HIS A N 1
ATOM 1613 C CA . HIS A 1 200 ? -28.783 1.274 44.410 1.00 75.69 200 HIS A CA 1
ATOM 1614 C C . HIS A 1 200 ? -28.898 2.136 43.136 1.00 75.69 200 HIS A C 1
ATOM 1616 O O . HIS A 1 200 ? -28.375 1.770 42.087 1.00 75.69 200 HIS A O 1
ATOM 1622 N N . THR A 1 201 ? -29.550 3.299 43.219 1.00 80.44 201 THR A N 1
ATOM 1623 C CA . THR A 1 201 ? -29.666 4.252 42.105 1.00 80.44 201 THR A CA 1
ATOM 1624 C C . THR A 1 201 ? -28.307 4.773 41.634 1.00 80.44 201 THR A C 1
ATOM 1626 O O . THR A 1 201 ? -28.062 4.752 40.434 1.00 80.44 201 THR A O 1
ATOM 1629 N N . TYR A 1 202 ? -27.392 5.123 42.547 1.00 79.19 202 TYR A N 1
ATOM 1630 C CA . TYR A 1 202 ? -26.054 5.619 42.195 1.00 79.19 202 TYR A CA 1
ATOM 1631 C C . TYR A 1 202 ? -25.189 4.541 41.543 1.00 79.19 202 TYR A C 1
ATOM 1633 O O . TYR A 1 202 ? -24.505 4.802 40.560 1.00 79.19 202 TYR A O 1
ATOM 1641 N N . LEU A 1 203 ? -25.258 3.304 42.044 1.00 78.50 203 LEU A N 1
ATOM 1642 C CA . LEU A 1 203 ? -24.573 2.171 41.417 1.00 78.50 203 LEU A CA 1
ATOM 1643 C C . LEU A 1 203 ? -25.094 1.916 39.999 1.00 78.50 203 LEU A C 1
ATOM 1645 O O . LEU A 1 203 ? -24.304 1.716 39.078 1.00 78.50 203 LEU A O 1
ATOM 1649 N N . LYS A 1 204 ? -26.419 1.948 39.816 1.00 79.31 204 LYS A N 1
ATOM 1650 C CA . LYS A 1 204 ? -27.061 1.733 38.515 1.00 79.31 204 LYS A CA 1
ATOM 1651 C C . LYS A 1 204 ? -26.714 2.838 37.515 1.00 79.31 204 LYS A C 1
ATOM 1653 O O . LYS A 1 204 ? -26.427 2.533 36.360 1.00 79.31 204 LYS A O 1
ATOM 1658 N N . GLU A 1 205 ? -26.731 4.096 37.943 1.00 79.88 205 GLU A N 1
ATOM 1659 C CA . GLU A 1 205 ? -26.372 5.248 37.109 1.00 79.88 205 GLU A CA 1
ATOM 1660 C C . GLU A 1 205 ? -24.899 5.202 36.697 1.00 79.88 205 GLU A C 1
ATOM 1662 O O . GLU A 1 205 ? -24.603 5.294 35.506 1.00 79.88 205 GLU A O 1
ATOM 1667 N N . THR A 1 206 ? -23.988 4.950 37.640 1.00 80.50 206 THR A N 1
ATOM 1668 C CA . THR A 1 206 ? -22.552 4.827 37.351 1.00 80.50 206 THR A CA 1
ATOM 1669 C C . THR A 1 206 ? -22.259 3.650 36.426 1.00 80.50 206 THR A C 1
ATOM 1671 O O . THR A 1 206 ? -21.519 3.810 35.457 1.00 80.50 206 THR A O 1
ATOM 1674 N N . ALA A 1 207 ? -22.874 2.486 36.656 1.00 79.38 207 ALA A N 1
ATOM 1675 C CA . ALA A 1 207 ? -22.728 1.332 35.770 1.00 79.38 207 ALA A CA 1
ATOM 1676 C C . ALA A 1 207 ? -23.269 1.623 34.360 1.00 79.38 207 ALA A C 1
ATOM 1678 O O . ALA A 1 207 ? -22.617 1.298 33.370 1.00 79.38 207 ALA A O 1
ATOM 1679 N N . SER A 1 208 ? -24.428 2.283 34.255 1.00 81.12 208 SER A N 1
ATOM 1680 C CA . SER A 1 208 ? -25.008 2.673 32.966 1.00 81.12 208 SER A CA 1
ATOM 1681 C C . SER A 1 208 ? -24.143 3.693 32.227 1.00 81.12 208 SER A C 1
ATOM 1683 O O . SER A 1 208 ? -24.026 3.619 31.002 1.00 81.12 208 SER A O 1
ATOM 1685 N N . PHE A 1 209 ? -23.555 4.651 32.943 1.00 83.81 209 PHE A N 1
ATOM 1686 C CA . PHE A 1 209 ? -22.672 5.653 32.360 1.00 83.81 209 PHE A CA 1
ATOM 1687 C C . PHE A 1 209 ? -21.357 5.026 31.894 1.00 83.81 209 PHE A C 1
ATOM 1689 O O . PHE A 1 209 ? -20.944 5.253 30.760 1.00 83.81 209 PHE A O 1
ATOM 1696 N N . PHE A 1 210 ? -20.751 4.166 32.717 1.00 82.88 210 PHE A N 1
ATOM 1697 C CA . PHE A 1 210 ? -19.556 3.406 32.354 1.00 82.88 210 PHE A CA 1
ATOM 1698 C C . PHE A 1 210 ? -19.795 2.555 31.103 1.00 82.88 210 PHE A C 1
ATOM 1700 O O . PHE A 1 210 ? -19.031 2.646 30.147 1.00 82.88 210 PHE A O 1
ATOM 1707 N N . ALA A 1 211 ? -20.901 1.806 31.070 1.00 79.25 211 ALA A N 1
ATOM 1708 C CA . ALA A 1 211 ? -21.302 1.005 29.919 1.00 79.25 211 ALA A CA 1
ATOM 1709 C C . ALA A 1 211 ? -21.452 1.873 28.652 1.00 79.25 211 ALA A C 1
ATOM 1711 O O . ALA A 1 211 ? -20.872 1.571 27.611 1.00 79.25 211 ALA A O 1
ATOM 1712 N N . LYS A 1 212 ? -22.165 3.003 28.732 1.00 82.12 212 LYS A N 1
ATOM 1713 C CA . LYS A 1 212 ? -22.330 3.919 27.591 1.00 82.12 212 LYS A CA 1
ATOM 1714 C C . LYS A 1 212 ? -20.997 4.498 27.107 1.00 82.12 212 LYS A C 1
ATOM 1716 O O . LYS A 1 212 ? -20.760 4.549 25.902 1.00 82.12 212 LYS A O 1
ATOM 1721 N N . THR A 1 213 ? -20.138 4.933 28.024 1.00 84.06 213 THR A N 1
ATOM 1722 C CA . THR A 1 213 ? -18.814 5.472 27.689 1.00 84.06 213 THR A CA 1
ATOM 1723 C C . THR A 1 213 ? -17.949 4.414 27.022 1.00 84.06 213 THR A C 1
ATOM 1725 O O . THR A 1 213 ? -17.295 4.713 26.028 1.00 84.06 213 THR A O 1
ATOM 1728 N N . TYR A 1 214 ? -18.015 3.173 27.498 1.00 79.75 214 TYR A N 1
ATOM 1729 C CA . TYR A 1 214 ? -17.326 2.044 26.887 1.00 79.75 214 TYR A CA 1
ATOM 1730 C C . TYR A 1 214 ? -17.799 1.772 25.459 1.00 79.75 214 TYR A C 1
ATOM 1732 O O . TYR A 1 214 ? -16.986 1.748 24.544 1.00 79.75 214 TYR A O 1
ATOM 1740 N N . LYS A 1 215 ? -19.118 1.715 25.235 1.00 80.50 215 LYS A N 1
ATOM 1741 C CA . LYS A 1 215 ? -19.683 1.579 23.884 1.00 80.50 215 LYS A CA 1
ATOM 1742 C C . LYS A 1 215 ? -19.178 2.662 22.932 1.00 80.50 215 LYS A C 1
ATOM 1744 O O . LYS A 1 215 ? -18.920 2.404 21.762 1.00 80.50 215 LYS A O 1
ATOM 1749 N N . ASN A 1 216 ? -19.067 3.891 23.430 1.00 83.56 216 ASN A N 1
ATOM 1750 C CA . ASN A 1 216 ? -18.551 4.991 22.631 1.00 83.56 216 ASN A CA 1
ATOM 1751 C C . ASN A 1 216 ? -17.066 4.783 22.296 1.00 83.56 216 ASN A C 1
ATOM 1753 O O . ASN A 1 216 ? -16.688 5.051 21.165 1.00 83.56 216 ASN A O 1
ATOM 1757 N N . ILE A 1 217 ? -16.240 4.271 23.219 1.00 82.75 217 ILE A N 1
ATOM 1758 C CA . ILE A 1 217 ? -14.837 3.913 22.934 1.00 82.75 217 ILE A CA 1
ATOM 1759 C C . ILE A 1 217 ? -14.763 2.912 21.772 1.00 82.75 217 ILE A C 1
ATOM 1761 O O . ILE A 1 217 ? -14.002 3.143 20.832 1.00 82.75 217 ILE A O 1
ATOM 1765 N N . ASP A 1 218 ? -15.578 1.855 21.807 1.00 79.00 218 ASP A N 1
ATOM 1766 C CA . ASP A 1 218 ? -15.580 0.811 20.773 1.00 79.00 218 ASP A CA 1
ATOM 1767 C C . ASP A 1 218 ? -15.923 1.382 19.391 1.00 79.00 218 ASP A C 1
ATOM 1769 O O . ASP A 1 218 ? -15.222 1.123 18.412 1.00 79.00 218 ASP A O 1
ATOM 1773 N N . ILE A 1 219 ? -16.956 2.232 19.322 1.00 83.69 219 ILE A N 1
ATOM 1774 C CA . ILE A 1 219 ? -17.377 2.905 18.082 1.00 83.69 219 ILE A CA 1
ATOM 1775 C C . ILE A 1 219 ? -16.249 3.779 17.519 1.00 83.69 219 ILE A C 1
ATOM 1777 O O . ILE A 1 219 ? -15.985 3.748 16.317 1.00 83.69 219 ILE A O 1
ATOM 1781 N N . VAL A 1 220 ? -15.568 4.546 18.374 1.00 85.44 220 VAL A N 1
ATOM 1782 C CA . VAL A 1 220 ? -14.484 5.440 17.941 1.00 85.44 220 VAL A CA 1
ATOM 1783 C C . VAL A 1 220 ? -13.270 4.654 17.453 1.00 85.44 220 VAL A C 1
ATOM 1785 O O . VAL A 1 220 ? -12.644 5.036 16.466 1.00 85.44 220 VAL A O 1
ATOM 1788 N N . ILE A 1 221 ? -12.935 3.536 18.100 1.00 82.62 221 ILE A N 1
ATOM 1789 C CA . ILE A 1 221 ? -11.816 2.681 17.680 1.00 82.62 221 ILE A CA 1
ATOM 1790 C C . ILE A 1 221 ? -12.117 1.977 16.352 1.00 82.62 221 ILE A C 1
ATOM 1792 O O . ILE A 1 221 ? -11.232 1.910 15.492 1.00 82.62 221 ILE A O 1
ATOM 1796 N N . ASP A 1 222 ? -13.348 1.504 16.153 1.00 82.50 222 ASP A N 1
ATOM 1797 C CA . ASP A 1 222 ? -13.805 0.950 14.872 1.00 82.50 222 ASP A CA 1
ATOM 1798 C C . ASP A 1 222 ? -13.724 2.004 13.754 1.00 82.50 222 ASP A C 1
ATOM 1800 O O . ASP A 1 222 ? -13.093 1.772 12.717 1.00 82.50 222 ASP A O 1
ATOM 1804 N N . HIS A 1 223 ? -14.263 3.205 13.988 1.00 85.81 223 HIS A N 1
ATOM 1805 C CA . HIS A 1 223 ? -14.198 4.302 13.021 1.00 85.81 223 HIS A CA 1
ATOM 1806 C C . HIS A 1 223 ? -12.750 4.716 12.713 1.00 85.81 223 HIS A C 1
ATOM 1808 O O . HIS A 1 223 ? -12.373 4.826 11.544 1.00 85.81 223 HIS A O 1
ATOM 1814 N N . PHE A 1 224 ? -11.897 4.865 13.730 1.00 84.81 224 PHE A N 1
ATOM 1815 C CA . PHE A 1 224 ? -10.474 5.161 13.547 1.00 84.81 224 PHE A CA 1
ATOM 1816 C C . PHE A 1 224 ? -9.766 4.096 12.706 1.00 84.81 224 PHE A C 1
ATOM 1818 O O . PHE A 1 224 ? -8.999 4.430 11.800 1.00 84.81 224 PHE A O 1
ATOM 1825 N N . THR A 1 225 ? -10.026 2.817 12.979 1.00 82.88 225 THR A N 1
ATOM 1826 C CA . THR A 1 225 ? -9.430 1.707 12.227 1.00 82.88 225 THR A CA 1
ATOM 1827 C C . THR A 1 225 ? -9.848 1.755 10.759 1.00 82.88 225 THR A C 1
ATOM 1829 O O . THR A 1 225 ? -8.981 1.703 9.881 1.00 82.88 225 THR A O 1
ATOM 1832 N N . LYS A 1 226 ? -11.144 1.944 10.481 1.00 86.00 226 LYS A N 1
ATOM 1833 C CA . LYS A 1 226 ? -11.672 2.085 9.114 1.00 86.00 226 LYS A CA 1
ATOM 1834 C C . LYS A 1 226 ? -11.027 3.252 8.371 1.00 86.00 226 LYS A C 1
ATOM 1836 O O . LYS A 1 226 ? -10.512 3.051 7.274 1.00 86.00 226 LYS A O 1
ATOM 1841 N N . THR A 1 227 ? -10.954 4.424 9.000 1.00 85.31 227 THR A N 1
ATOM 1842 C CA . THR A 1 227 ? -10.321 5.623 8.426 1.00 85.31 227 THR A CA 1
ATOM 1843 C C . THR A 1 227 ? -8.846 5.386 8.089 1.00 85.31 227 THR A C 1
ATOM 1845 O O . THR A 1 227 ? -8.363 5.803 7.036 1.00 85.31 227 THR A O 1
ATOM 1848 N N . ARG A 1 228 ? -8.104 4.662 8.938 1.00 83.75 228 ARG A N 1
ATOM 1849 C CA . ARG A 1 228 ? -6.700 4.317 8.653 1.00 83.75 228 ARG A CA 1
ATOM 1850 C C . ARG A 1 228 ? -6.554 3.335 7.497 1.00 83.75 228 ARG A C 1
ATOM 1852 O O . ARG A 1 228 ? -5.647 3.512 6.688 1.00 83.75 228 ARG A O 1
ATOM 1859 N N . ILE A 1 229 ? -7.403 2.309 7.430 1.00 86.56 229 ILE A N 1
ATOM 1860 C CA . ILE A 1 229 ? -7.399 1.345 6.321 1.00 86.56 229 ILE A CA 1
ATOM 1861 C C . ILE A 1 229 ? -7.723 2.067 5.012 1.00 86.56 229 ILE A C 1
ATOM 1863 O O . ILE A 1 229 ? -6.974 1.929 4.049 1.00 86.56 229 ILE A O 1
ATOM 1867 N N . GLU A 1 230 ? -8.768 2.894 4.992 1.00 86.06 230 GLU A N 1
ATOM 1868 C CA . GLU A 1 230 ? -9.136 3.695 3.822 1.00 86.06 230 GLU A CA 1
ATOM 1869 C C . GLU A 1 230 ? -7.986 4.609 3.375 1.00 86.06 230 GLU A C 1
ATOM 1871 O O . GLU A 1 230 ? -7.654 4.653 2.191 1.00 86.06 230 GLU A O 1
ATOM 1876 N N . GLY A 1 231 ? -7.321 5.283 4.319 1.00 85.19 231 GLY A N 1
ATOM 1877 C CA . GLY A 1 231 ? -6.149 6.107 4.025 1.00 85.19 231 GLY A CA 1
ATOM 1878 C C . GLY A 1 231 ? -5.010 5.316 3.373 1.00 85.19 231 GLY A C 1
ATOM 1879 O O . GLY A 1 231 ? -4.419 5.777 2.397 1.00 85.19 231 GLY A O 1
ATOM 1880 N N . VAL A 1 232 ? -4.723 4.103 3.857 1.00 88.12 232 VAL A N 1
ATOM 1881 C CA . VAL A 1 232 ? -3.700 3.226 3.256 1.00 88.12 232 VAL A CA 1
ATOM 1882 C C . VAL A 1 232 ? -4.104 2.766 1.856 1.00 88.12 232 VAL A C 1
ATOM 1884 O O . VAL A 1 232 ? -3.253 2.756 0.969 1.00 88.12 232 VAL A O 1
ATOM 1887 N N . LEU A 1 233 ? -5.378 2.433 1.634 1.00 88.31 233 LEU A N 1
ATOM 1888 C CA . LEU A 1 233 ? -5.885 2.034 0.316 1.00 88.31 233 LEU A CA 1
ATOM 1889 C C . LEU A 1 233 ? -5.818 3.188 -0.694 1.00 88.31 233 LEU A C 1
ATOM 1891 O O . LEU A 1 233 ? -5.413 2.979 -1.833 1.00 88.31 233 LEU A O 1
ATOM 1895 N N . LYS A 1 234 ? -6.120 4.421 -0.273 1.00 86.31 234 LYS A N 1
ATOM 1896 C CA . LYS A 1 234 ? -5.963 5.619 -1.117 1.00 86.31 234 LYS A CA 1
ATOM 1897 C C . LYS A 1 234 ? -4.501 5.880 -1.488 1.00 86.31 234 LYS A C 1
ATOM 1899 O O . LYS A 1 234 ? -4.208 6.199 -2.637 1.00 86.31 234 LYS A O 1
ATOM 1904 N N . ILE A 1 235 ? -3.577 5.707 -0.539 1.00 88.94 235 ILE A N 1
ATOM 1905 C CA . ILE A 1 235 ? -2.131 5.790 -0.804 1.00 88.94 235 ILE A CA 1
ATOM 1906 C C . ILE A 1 235 ? -1.696 4.688 -1.779 1.00 88.94 235 ILE A C 1
ATOM 1908 O O . ILE A 1 235 ? -0.919 4.943 -2.699 1.00 88.94 235 ILE A O 1
ATOM 1912 N N . GLN A 1 236 ? -2.189 3.463 -1.588 1.00 90.00 236 GLN A N 1
ATOM 1913 C CA . GLN A 1 236 ? -1.894 2.338 -2.470 1.00 90.00 236 GLN A CA 1
ATOM 1914 C C . GLN A 1 236 ? -2.357 2.618 -3.903 1.00 90.00 236 GLN A C 1
ATOM 1916 O O . GLN A 1 236 ? -1.595 2.368 -4.835 1.00 90.00 236 GLN A O 1
ATOM 1921 N N . GLU A 1 237 ? -3.555 3.178 -4.075 1.00 90.50 237 GLU A N 1
ATOM 1922 C CA . GLU A 1 237 ? -4.089 3.547 -5.387 1.00 90.50 237 GLU A CA 1
ATOM 1923 C C . GLU A 1 237 ? -3.258 4.649 -6.056 1.00 90.50 237 GLU A C 1
ATOM 1925 O O . GLU A 1 237 ? -2.913 4.537 -7.231 1.00 90.50 237 GLU A O 1
ATOM 1930 N N . PHE A 1 238 ? -2.832 5.664 -5.296 1.00 91.50 238 PHE A N 1
ATOM 1931 C CA . PHE A 1 238 ? -1.899 6.673 -5.801 1.00 91.50 238 PHE A CA 1
ATOM 1932 C C . PHE A 1 238 ? -0.614 6.036 -6.345 1.00 91.50 238 PHE A C 1
ATOM 1934 O O . PHE A 1 238 ? -0.206 6.320 -7.471 1.00 91.50 238 PHE A O 1
ATOM 1941 N N . PHE A 1 239 ? 0.023 5.155 -5.567 1.00 93.50 239 PHE A N 1
ATOM 1942 C CA . PHE A 1 239 ? 1.255 4.502 -6.007 1.00 93.50 239 PHE A CA 1
ATOM 1943 C C . PHE A 1 239 ? 1.017 3.578 -7.203 1.00 93.50 239 PHE A C 1
ATOM 1945 O O . PHE A 1 239 ? 1.850 3.542 -8.109 1.00 93.50 239 PHE A O 1
ATOM 1952 N N . LYS A 1 240 ? -0.111 2.861 -7.234 1.00 93.12 240 LYS A N 1
ATOM 1953 C CA . LYS A 1 240 ? -0.522 2.044 -8.379 1.00 93.12 240 LYS A CA 1
ATOM 1954 C C . LYS A 1 240 ? -0.561 2.884 -9.648 1.00 93.12 240 LYS A C 1
ATOM 1956 O O . LYS A 1 240 ? 0.130 2.544 -10.605 1.00 93.12 240 LYS A O 1
ATOM 1961 N N . GLU A 1 241 ? -1.285 3.997 -9.637 1.00 91.94 241 GLU A N 1
ATOM 1962 C CA . GLU A 1 241 ? -1.399 4.879 -10.799 1.00 91.94 241 GLU A CA 1
ATOM 1963 C C . GLU A 1 241 ? -0.066 5.537 -11.172 1.00 91.94 241 GLU A C 1
ATOM 1965 O O . GLU A 1 241 ? 0.291 5.563 -12.352 1.00 91.94 241 GLU A O 1
ATOM 1970 N N . PHE A 1 242 ? 0.725 5.970 -10.185 1.00 94.44 242 PHE A N 1
ATOM 1971 C CA . PHE A 1 242 ? 2.064 6.514 -10.418 1.00 94.44 242 PHE A CA 1
ATOM 1972 C C . PHE A 1 242 ? 2.959 5.522 -11.175 1.00 94.44 242 PHE A C 1
ATOM 1974 O O . PHE A 1 242 ? 3.431 5.814 -12.275 1.00 94.44 242 PHE A O 1
ATOM 1981 N N . PHE A 1 243 ? 3.173 4.322 -10.628 1.00 95.19 243 PHE A N 1
ATOM 1982 C CA . PHE A 1 243 ? 4.069 3.340 -11.245 1.00 95.19 243 PHE A CA 1
ATOM 1983 C C . PHE A 1 243 ? 3.520 2.805 -12.571 1.00 95.19 243 PHE A C 1
ATOM 1985 O O . PHE A 1 243 ? 4.287 2.615 -13.519 1.00 95.19 243 PHE A O 1
ATOM 1992 N N . LYS A 1 244 ? 2.200 2.611 -12.665 1.00 93.81 244 LYS A N 1
ATOM 1993 C CA . LYS A 1 244 ? 1.525 2.158 -13.884 1.00 93.81 244 LYS A CA 1
ATOM 1994 C C . LYS A 1 244 ? 1.720 3.132 -15.037 1.00 93.81 244 LYS A C 1
ATOM 1996 O O . LYS A 1 244 ? 2.023 2.677 -16.135 1.00 93.81 244 LYS A O 1
ATOM 2001 N N . ARG A 1 245 ? 1.581 4.443 -14.814 1.00 92.88 245 ARG A N 1
ATOM 2002 C CA . ARG A 1 245 ? 1.722 5.455 -15.876 1.00 92.88 245 ARG A CA 1
ATOM 2003 C C . ARG A 1 245 ? 3.158 5.549 -16.385 1.00 92.88 245 ARG A C 1
ATOM 2005 O O . ARG A 1 245 ? 3.362 5.485 -17.594 1.00 92.88 245 ARG A O 1
ATOM 2012 N N . TYR A 1 246 ? 4.157 5.563 -15.499 1.00 93.56 246 TYR A N 1
ATOM 2013 C CA . TYR A 1 246 ? 5.567 5.503 -15.921 1.00 93.56 246 TYR A CA 1
ATOM 2014 C C . TYR A 1 246 ? 5.874 4.223 -16.703 1.00 93.56 246 TYR A C 1
ATOM 2016 O O . TYR A 1 246 ? 6.496 4.278 -17.763 1.00 93.56 246 TYR A O 1
ATOM 2024 N N . TYR A 1 247 ? 5.401 3.070 -16.223 1.00 93.06 247 TYR A N 1
ATOM 2025 C CA . TYR A 1 247 ? 5.608 1.807 -16.924 1.00 93.06 247 TYR A CA 1
ATOM 2026 C C . TYR A 1 247 ? 4.905 1.772 -18.288 1.00 93.06 247 TYR A C 1
ATOM 2028 O O . TYR A 1 247 ? 5.505 1.359 -19.278 1.00 93.06 247 TYR A O 1
ATOM 2036 N N . LEU A 1 248 ? 3.663 2.252 -18.363 1.00 91.69 248 LEU A N 1
ATOM 2037 C CA . LEU A 1 248 ? 2.882 2.331 -19.596 1.00 91.69 248 LEU A CA 1
ATOM 2038 C C . LEU A 1 248 ? 3.555 3.231 -20.639 1.00 91.69 248 LEU A C 1
ATOM 2040 O O . LEU A 1 248 ? 3.593 2.868 -21.813 1.00 91.69 248 LEU A O 1
ATOM 2044 N N . MET A 1 249 ? 4.125 4.368 -20.230 1.00 89.94 249 MET A N 1
ATOM 2045 C CA . MET A 1 249 ? 4.847 5.250 -21.152 1.00 89.94 249 MET A CA 1
ATOM 2046 C C . MET A 1 249 ? 6.089 4.566 -21.738 1.00 89.94 249 MET A C 1
ATOM 2048 O O . MET A 1 249 ? 6.294 4.622 -22.955 1.00 89.94 249 MET A O 1
ATOM 2052 N N . ILE A 1 250 ? 6.868 3.841 -20.922 1.00 89.12 250 ILE A N 1
ATOM 2053 C CA . ILE A 1 250 ? 7.991 3.016 -21.412 1.00 89.12 250 ILE A CA 1
ATOM 2054 C C . ILE A 1 250 ? 7.484 1.947 -22.383 1.00 89.12 250 ILE A C 1
ATOM 2056 O O . ILE A 1 250 ? 8.083 1.750 -23.447 1.00 89.12 250 ILE A O 1
ATOM 2060 N N . TYR A 1 251 ? 6.381 1.288 -22.012 1.00 86.69 251 TYR A N 1
ATOM 2061 C CA . TYR A 1 251 ? 5.753 0.220 -22.782 1.00 86.69 251 TYR A CA 1
ATOM 2062 C C . TYR A 1 251 ? 5.342 0.685 -24.181 1.00 86.69 251 TYR A C 1
ATOM 2064 O O . TYR A 1 251 ? 5.637 0.019 -25.166 1.00 86.69 251 TYR A O 1
ATOM 2072 N N . ASN A 1 252 ? 4.735 1.867 -24.273 1.00 85.12 252 ASN A N 1
ATOM 2073 C CA . ASN A 1 252 ? 4.259 2.434 -25.533 1.00 85.12 252 ASN A CA 1
ATOM 2074 C C . ASN A 1 252 ? 5.373 3.072 -26.381 1.00 85.12 252 ASN A C 1
ATOM 2076 O O . ASN A 1 252 ? 5.277 3.090 -27.607 1.00 85.12 252 ASN A O 1
ATOM 2080 N N . THR A 1 253 ? 6.412 3.630 -25.751 1.00 78.31 253 THR A N 1
ATOM 2081 C CA . THR A 1 253 ? 7.488 4.346 -26.469 1.00 78.31 253 THR A CA 1
ATOM 2082 C C . THR A 1 253 ? 8.518 3.397 -27.070 1.00 78.31 253 THR A C 1
ATOM 2084 O O . THR A 1 253 ? 9.082 3.660 -28.135 1.00 78.31 253 THR A O 1
ATOM 2087 N N . SER A 1 254 ? 8.764 2.270 -26.412 1.00 69.56 254 SER A N 1
ATOM 2088 C CA . SER A 1 254 ? 9.634 1.238 -26.958 1.00 69.56 254 SER A CA 1
ATOM 2089 C C . SER A 1 254 ? 8.859 0.493 -28.045 1.00 69.56 254 SER A C 1
ATOM 2091 O O . SER A 1 254 ? 7.856 -0.144 -27.744 1.00 69.56 254 SER A O 1
ATOM 2093 N N . LYS A 1 255 ? 9.283 0.565 -29.316 1.00 62.19 255 LYS A N 1
ATOM 2094 C CA . LYS A 1 255 ? 8.630 -0.184 -30.412 1.00 62.19 255 LYS A CA 1
ATOM 2095 C C . LYS A 1 255 ? 8.418 -1.637 -29.962 1.00 62.19 255 LYS A C 1
ATOM 2097 O O . LYS A 1 255 ? 9.408 -2.255 -29.583 1.00 62.19 255 LYS A O 1
ATOM 2102 N N . ASN A 1 256 ? 7.184 -2.157 -29.998 1.00 54.72 256 ASN A N 1
ATOM 2103 C CA . ASN A 1 256 ? 6.774 -3.436 -29.378 1.00 54.72 256 ASN A CA 1
ATOM 2104 C C . ASN A 1 256 ? 7.807 -4.584 -29.518 1.00 54.72 256 ASN A C 1
ATOM 2106 O O . ASN A 1 256 ? 8.099 -5.277 -28.548 1.00 54.72 256 ASN A O 1
ATOM 2110 N N . ASP A 1 257 ? 8.475 -4.702 -30.673 1.00 54.59 257 ASP A N 1
ATOM 2111 C CA . ASP A 1 257 ? 9.516 -5.710 -30.942 1.00 54.59 257 ASP A CA 1
ATOM 2112 C C . ASP A 1 257 ? 10.787 -5.622 -30.066 1.00 54.59 257 ASP A C 1
ATOM 2114 O O . ASP A 1 257 ? 11.574 -6.572 -30.030 1.00 54.59 257 ASP A O 1
ATOM 2118 N N . GLN A 1 258 ? 11.052 -4.488 -29.411 1.00 66.25 258 GLN A N 1
ATOM 2119 C CA . GLN A 1 258 ? 12.217 -4.268 -28.545 1.00 66.25 258 GLN A CA 1
ATOM 2120 C C . GLN A 1 258 ? 11.925 -4.590 -27.079 1.00 66.25 258 GLN A C 1
ATOM 2122 O O . GLN A 1 258 ? 12.813 -5.105 -26.400 1.00 66.25 258 GLN A O 1
ATOM 2127 N N . ILE A 1 259 ? 10.699 -4.337 -26.607 1.00 73.75 259 ILE A N 1
ATOM 2128 C CA . ILE A 1 259 ? 10.294 -4.656 -25.233 1.00 73.75 259 ILE A CA 1
ATOM 2129 C C . ILE A 1 259 ? 10.168 -6.156 -25.027 1.00 73.75 259 ILE A C 1
ATOM 2131 O O . ILE A 1 259 ? 10.714 -6.673 -24.057 1.00 73.75 259 ILE A O 1
ATOM 2135 N N . ASP A 1 260 ? 9.578 -6.877 -25.979 1.00 70.94 260 ASP A N 1
ATOM 2136 C CA . ASP A 1 260 ? 9.401 -8.332 -25.877 1.00 70.94 260 ASP A CA 1
ATOM 2137 C C . ASP A 1 260 ? 10.732 -9.108 -25.840 1.00 70.94 260 ASP A C 1
ATOM 2139 O O . ASP A 1 260 ? 10.768 -10.294 -25.508 1.00 70.94 260 ASP A O 1
ATOM 2143 N N . ARG A 1 261 ? 11.845 -8.439 -26.172 1.00 77.44 261 ARG A N 1
ATOM 2144 C CA . ARG A 1 261 ? 13.209 -8.986 -26.117 1.00 77.44 261 ARG A CA 1
ATOM 2145 C C . ARG A 1 261 ? 13.937 -8.672 -24.809 1.00 77.44 261 ARG A C 1
ATOM 2147 O O . ARG A 1 261 ? 15.032 -9.195 -24.602 1.00 77.44 261 ARG A O 1
ATOM 2154 N N . LEU A 1 262 ? 13.381 -7.817 -23.949 1.00 84.06 262 LEU A N 1
ATOM 2155 C CA . LEU A 1 262 ? 13.971 -7.513 -22.648 1.00 84.06 262 LEU A CA 1
ATOM 2156 C C . LEU A 1 262 ? 13.772 -8.697 -21.701 1.00 84.06 262 LEU A C 1
ATOM 2158 O O . LEU A 1 262 ? 12.699 -9.288 -21.636 1.00 84.06 262 LEU A O 1
ATOM 2162 N N . THR A 1 263 ? 14.816 -9.027 -20.946 1.00 86.81 263 THR A N 1
ATOM 2163 C CA . THR A 1 263 ? 14.764 -10.069 -19.914 1.00 86.81 263 THR A CA 1
ATOM 2164 C C . THR A 1 263 ? 14.705 -9.399 -18.552 1.00 86.81 263 THR A C 1
ATOM 2166 O O . THR A 1 263 ? 15.731 -8.954 -18.060 1.00 86.81 263 THR A O 1
ATOM 2169 N N . ILE A 1 264 ? 13.536 -9.288 -17.935 1.00 89.62 264 ILE A N 1
ATOM 2170 C CA . ILE A 1 264 ? 13.395 -8.553 -16.668 1.00 89.62 264 ILE A CA 1
ATOM 2171 C C . ILE A 1 264 ? 13.380 -9.480 -15.450 1.00 89.62 264 ILE A C 1
ATOM 2173 O O . ILE A 1 264 ? 12.840 -10.579 -15.482 1.00 89.62 264 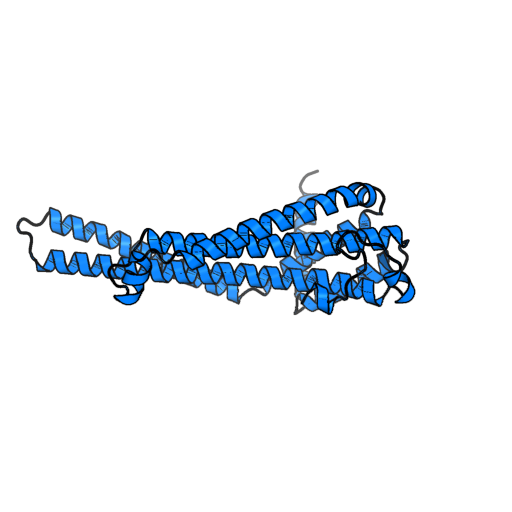ILE A O 1
ATOM 2177 N N . LEU A 1 265 ? 13.990 -9.047 -14.353 1.00 89.69 265 LEU A N 1
ATOM 2178 C CA . LEU A 1 265 ? 14.066 -9.782 -13.087 1.00 89.69 265 LEU A CA 1
ATOM 2179 C C . LEU A 1 265 ? 12.769 -9.705 -12.263 1.00 89.69 265 LEU A C 1
ATOM 2181 O O . LEU A 1 265 ? 12.539 -10.551 -11.388 1.00 89.69 265 LEU A O 1
ATOM 2185 N N . ALA A 1 266 ? 11.942 -8.685 -12.497 1.00 87.31 266 ALA A N 1
ATOM 2186 C CA . ALA A 1 266 ? 10.744 -8.399 -11.715 1.00 87.31 266 ALA A CA 1
ATOM 2187 C C . ALA A 1 266 ? 9.668 -9.492 -11.822 1.00 87.31 266 ALA A C 1
ATOM 2189 O O . ALA A 1 266 ? 8.980 -9.780 -10.836 1.00 87.31 266 ALA A O 1
ATOM 2190 N N . THR A 1 267 ? 9.565 -10.176 -12.961 1.00 87.69 267 THR A N 1
ATOM 2191 C CA . THR A 1 267 ? 8.573 -11.232 -13.220 1.00 87.69 267 THR A CA 1
ATOM 2192 C C . THR A 1 267 ? 9.187 -12.635 -13.154 1.00 87.69 267 THR A C 1
ATOM 2194 O O . THR A 1 267 ? 10.402 -12.812 -13.205 1.00 87.69 267 THR A O 1
ATOM 2197 N N . SER A 1 268 ? 8.360 -13.662 -12.937 1.00 84.50 268 SER A N 1
ATOM 2198 C CA . SER A 1 268 ? 8.818 -15.061 -12.843 1.00 84.50 268 SER A CA 1
ATOM 2199 C C . SER A 1 268 ? 9.170 -15.664 -14.202 1.00 84.50 268 SER A C 1
ATOM 2201 O O . SER A 1 268 ? 10.084 -16.480 -14.288 1.00 84.50 268 SER A O 1
ATOM 2203 N N . ASP A 1 269 ? 8.464 -15.254 -15.252 1.00 86.69 269 ASP A N 1
ATOM 2204 C CA . ASP A 1 269 ? 8.695 -15.639 -16.646 1.00 86.69 269 ASP A CA 1
ATOM 2205 C C . ASP A 1 269 ? 9.776 -14.790 -17.335 1.00 86.69 269 ASP A C 1
ATOM 2207 O O . ASP A 1 269 ? 10.107 -15.036 -18.493 1.00 86.69 269 ASP A O 1
ATOM 2211 N N . GLN A 1 270 ? 10.336 -13.823 -16.604 1.00 88.12 270 GLN A N 1
ATOM 2212 C CA . GLN A 1 270 ? 11.367 -12.882 -17.031 1.00 88.12 270 GLN A CA 1
ATOM 2213 C C . GLN A 1 270 ? 10.983 -12.010 -18.229 1.00 88.12 270 GLN A C 1
ATOM 2215 O O . GLN A 1 270 ? 11.853 -11.514 -18.948 1.00 88.12 270 GLN A O 1
ATOM 2220 N N . LYS A 1 271 ? 9.681 -11.803 -18.442 1.00 88.31 271 LYS A N 1
ATOM 2221 C CA . LYS A 1 271 ? 9.149 -10.982 -19.533 1.00 88.31 271 LYS A CA 1
ATOM 2222 C C . LYS A 1 271 ? 8.459 -9.729 -19.006 1.00 88.31 271 LYS A C 1
ATOM 2224 O O . LYS A 1 271 ? 7.820 -9.810 -17.953 1.00 88.31 271 LYS A O 1
ATOM 2229 N N . PRO A 1 272 ? 8.536 -8.599 -19.734 1.00 87.19 272 PRO A N 1
ATOM 2230 C CA . PRO A 1 272 ? 7.721 -7.413 -19.478 1.00 87.19 272 PRO A CA 1
ATOM 2231 C C . PRO A 1 272 ? 6.236 -7.766 -19.402 1.00 87.19 272 PRO A C 1
ATOM 2233 O O . PRO A 1 272 ? 5.681 -8.239 -20.394 1.00 87.19 272 PRO A O 1
ATOM 2236 N N . PRO A 1 273 ? 5.586 -7.591 -18.237 1.00 89.81 273 PRO A N 1
ATOM 2237 C CA . PRO A 1 273 ? 4.179 -7.911 -18.116 1.00 89.81 273 PRO A CA 1
ATOM 2238 C C . PRO A 1 273 ? 3.343 -6.843 -18.822 1.00 89.81 273 PRO A C 1
ATOM 2240 O O . PRO A 1 273 ? 3.715 -5.676 -18.882 1.00 89.81 273 PRO A O 1
ATOM 2243 N N . LEU A 1 274 ? 2.159 -7.207 -19.309 1.00 88.12 274 LEU A N 1
ATOM 2244 C CA . LEU A 1 274 ? 1.220 -6.197 -19.794 1.00 88.12 274 LEU A CA 1
ATOM 2245 C C . LEU A 1 274 ? 0.839 -5.248 -18.641 1.00 88.12 274 LEU A C 1
ATOM 2247 O O . LEU A 1 274 ? 0.462 -5.746 -17.573 1.00 88.12 274 LEU A O 1
ATOM 2251 N N . PRO A 1 275 ? 0.858 -3.912 -18.840 1.00 85.19 275 PRO A N 1
ATOM 2252 C CA . PRO A 1 275 ? 0.547 -2.954 -17.777 1.00 85.19 275 PRO A CA 1
ATOM 2253 C C . PRO A 1 275 ? -0.794 -3.246 -17.088 1.00 85.19 275 PRO A C 1
ATOM 2255 O O . PRO A 1 275 ? -0.872 -3.302 -15.865 1.00 85.19 275 PRO A O 1
ATOM 2258 N N . GLY A 1 276 ? -1.844 -3.526 -17.865 1.00 81.06 276 GLY A N 1
ATOM 2259 C CA . GLY A 1 276 ? -3.173 -3.810 -17.317 1.00 81.06 276 GLY A CA 1
ATOM 2260 C C . GLY A 1 276 ? -3.269 -5.099 -16.496 1.00 81.06 276 GLY A C 1
ATOM 2261 O O . GLY A 1 276 ? -4.147 -5.192 -15.652 1.00 81.06 276 GLY A O 1
ATOM 2262 N N . ALA A 1 277 ? -2.387 -6.079 -16.719 1.00 84.50 277 ALA A N 1
ATOM 2263 C CA . ALA A 1 277 ? -2.388 -7.337 -15.969 1.00 84.50 277 ALA A CA 1
ATOM 2264 C C . ALA A 1 277 ? -1.544 -7.255 -14.689 1.00 84.50 277 ALA A C 1
ATOM 2266 O O . ALA A 1 277 ? -1.872 -7.895 -13.696 1.00 84.50 277 ALA A O 1
ATOM 2267 N N . PHE A 1 278 ? -0.452 -6.487 -14.713 1.00 87.94 278 PHE A N 1
ATOM 2268 C CA . PHE A 1 278 ? 0.442 -6.342 -13.562 1.00 87.94 278 PHE A CA 1
ATOM 2269 C C . PHE A 1 278 ? -0.099 -5.379 -12.506 1.00 87.94 278 PHE A C 1
ATOM 2271 O O . PHE A 1 278 ? 0.071 -5.614 -11.316 1.00 87.94 278 PHE A O 1
ATOM 2278 N N . PHE A 1 279 ? -0.753 -4.306 -12.953 1.00 88.56 279 PHE A N 1
ATOM 2279 C CA . PHE A 1 279 ? -1.373 -3.293 -12.102 1.00 88.56 279 PHE A CA 1
ATOM 2280 C C . PHE A 1 279 ? -2.899 -3.479 -12.048 1.00 88.56 279 PHE A C 1
ATOM 2282 O O . PHE A 1 279 ? -3.623 -2.485 -12.029 1.00 88.56 279 PHE A O 1
ATOM 2289 N N . ALA A 1 280 ? -3.400 -4.717 -12.123 1.00 77.88 280 ALA A N 1
ATOM 2290 C CA . ALA A 1 280 ? -4.831 -5.015 -12.004 1.00 77.88 280 ALA A CA 1
ATOM 2291 C C . ALA A 1 280 ? -5.308 -4.821 -10.561 1.00 77.88 280 ALA A C 1
ATOM 2293 O O . ALA A 1 280 ? -4.632 -5.320 -9.639 1.00 77.88 280 ALA A O 1
#